Protein AF-A0AAJ2MMA0-F1 (afdb_monomer)

Foldseek 3Di:
DPPLVVLLVVVCVVPDDPQKQWFDFFFDDDVPQDPPDPPDDTDTFQLVLLLVLLLVLCVVQVKKKWWKFFQFDDPPPVPLDHDLPGDGQEIEIAMSPDDADDWDWTDNPPHIYIYGYDHSVPQDRSRVVLIIMIIHDPPLQVSLQSSQVSCCVRGVTNDHSVNGRDDDPPNDPPSDSDDPVVVVVVVVVVVVVVVVVVVVVVPD

Mean predicted aligned error: 12.42 Å

Organism: NCBI:txid1940789

Solvent-accessible surface area (backbone atoms only — not comparable to full-atom values): 11946 Å² total; per-residue (Å²): 131,58,75,56,57,55,35,39,48,54,45,49,62,72,68,54,63,85,85,44,49,59,46,47,84,55,54,47,83,56,94,82,66,63,91,84,51,94,78,66,78,82,48,58,60,53,64,70,61,46,52,50,36,52,47,52,47,25,64,76,67,74,33,52,40,39,38,42,31,74,41,49,35,79,56,78,82,83,76,82,59,80,43,88,86,37,63,63,38,39,36,39,37,26,18,68,72,58,68,95,63,81,71,45,79,43,40,52,78,94,41,64,27,37,40,43,65,44,49,46,85,75,64,45,75,74,51,56,62,86,41,46,33,32,33,52,63,96,58,51,68,61,54,35,44,54,43,20,52,40,43,32,71,74,60,76,24,86,56,41,45,66,60,27,56,46,82,54,92,84,58,73,74,70,83,67,97,52,56,70,65,51,52,49,52,48,49,50,51,51,51,53,52,51,52,51,53,52,50,49,66,73,77,101

Nearest PDB structures (foldseek):
  1kny-assembly1_B  TM=3.654E-01  e=8.011E-02  Staphylococcus aureus

Structure (mmCIF, N/CA/C/O backbone):
data_AF-A0AAJ2MMA0-F1
#
_entry.id   AF-A0AAJ2MMA0-F1
#
loop_
_atom_site.group_PDB
_atom_site.id
_atom_site.type_symbol
_atom_site.label_atom_id
_atom_site.label_alt_id
_atom_site.label_comp_id
_atom_site.label_asym_id
_atom_site.label_entity_id
_atom_site.label_seq_id
_atom_site.pdbx_PDB_ins_code
_atom_site.Cartn_x
_atom_site.Cartn_y
_atom_site.Cartn_z
_atom_site.occupancy
_atom_site.B_iso_or_equiv
_atom_site.auth_seq_id
_atom_site.auth_comp_id
_atom_site.auth_asym_id
_atom_site.auth_atom_id
_atom_site.pdbx_PDB_model_num
ATOM 1 N N . MET A 1 1 ? 8.977 1.273 -32.998 1.00 46.12 1 MET A N 1
ATOM 2 C CA . MET A 1 1 ? 9.147 1.186 -31.530 1.00 46.12 1 MET A CA 1
ATOM 3 C C . MET A 1 1 ? 10.455 0.479 -31.248 1.00 46.12 1 MET A C 1
ATOM 5 O O . MET A 1 1 ? 10.637 -0.627 -31.746 1.00 46.12 1 MET A O 1
ATOM 9 N N . ARG A 1 2 ? 11.387 1.126 -30.542 1.00 44.84 2 ARG A N 1
ATOM 10 C CA . ARG A 1 2 ? 12.650 0.488 -30.143 1.00 44.84 2 ARG A CA 1
ATOM 11 C C . ARG A 1 2 ? 12.352 -0.543 -29.046 1.00 44.84 2 ARG A C 1
ATOM 13 O O . ARG A 1 2 ? 11.367 -0.417 -28.325 1.00 44.84 2 ARG A O 1
ATOM 20 N N . TYR A 1 3 ? 13.186 -1.573 -28.918 1.00 49.56 3 TYR A N 1
ATOM 21 C CA . TYR A 1 3 ? 13.035 -2.631 -27.905 1.00 49.56 3 TYR A CA 1
ATOM 22 C C . TYR A 1 3 ? 12.920 -2.071 -26.469 1.00 49.56 3 TYR A C 1
ATOM 24 O O . TYR A 1 3 ? 12.151 -2.581 -25.656 1.00 49.56 3 TYR A O 1
ATOM 32 N N . THR A 1 4 ? 13.608 -0.958 -26.202 1.00 57.12 4 THR A N 1
ATOM 33 C CA . THR A 1 4 ? 13.544 -0.175 -24.958 1.00 57.12 4 THR A CA 1
ATOM 34 C C . THR A 1 4 ? 12.147 0.367 -24.651 1.00 57.12 4 THR A C 1
ATOM 36 O O . THR A 1 4 ? 11.730 0.354 -23.498 1.00 57.12 4 THR A O 1
ATOM 39 N N . ASP A 1 5 ? 11.386 0.772 -25.669 1.00 62.56 5 ASP A N 1
ATOM 40 C CA . ASP A 1 5 ? 10.061 1.380 -25.490 1.00 62.56 5 ASP A CA 1
ATOM 41 C C . ASP A 1 5 ? 9.023 0.325 -25.074 1.00 62.56 5 ASP A C 1
ATOM 43 O O . ASP A 1 5 ? 8.107 0.598 -24.294 1.00 62.56 5 ASP A O 1
ATOM 47 N N . LYS A 1 6 ? 9.183 -0.913 -25.564 1.00 71.00 6 LYS A N 1
ATOM 48 C CA . LYS A 1 6 ? 8.298 -2.039 -25.240 1.00 71.00 6 LYS A CA 1
ATOM 49 C C . LYS A 1 6 ? 8.507 -2.523 -23.805 1.00 71.00 6 LYS A C 1
ATOM 51 O O . LYS A 1 6 ? 7.530 -2.747 -23.097 1.00 71.00 6 LYS A O 1
ATOM 56 N N . GLU A 1 7 ? 9.754 -2.658 -23.359 1.00 70.25 7 GLU A N 1
ATOM 57 C CA . GLU A 1 7 ? 10.063 -3.055 -21.977 1.00 70.25 7 GLU A CA 1
ATOM 58 C C . GLU A 1 7 ? 9.682 -1.969 -20.963 1.00 70.25 7 GLU A C 1
ATOM 60 O O . GLU A 1 7 ? 9.071 -2.285 -19.941 1.00 70.25 7 GLU A O 1
ATOM 65 N N . ALA A 1 8 ? 9.906 -0.692 -21.289 1.00 67.19 8 ALA A N 1
ATOM 66 C CA . ALA A 1 8 ? 9.435 0.423 -20.470 1.00 67.19 8 ALA A CA 1
ATOM 67 C C . ALA A 1 8 ? 7.899 0.441 -20.341 1.00 67.19 8 ALA A C 1
ATOM 69 O O . ALA A 1 8 ? 7.366 0.688 -19.258 1.00 67.19 8 ALA A O 1
ATOM 70 N N . THR A 1 9 ? 7.171 0.126 -21.418 1.00 71.25 9 THR A N 1
ATOM 71 C CA . THR A 1 9 ? 5.700 0.013 -21.390 1.00 71.25 9 THR A CA 1
ATOM 72 C C . THR A 1 9 ? 5.245 -1.144 -20.500 1.00 71.25 9 THR A C 1
ATOM 74 O O . THR A 1 9 ? 4.406 -0.948 -19.624 1.00 71.25 9 THR A O 1
ATOM 77 N N . ARG A 1 10 ? 5.860 -2.327 -20.632 1.00 78.62 10 ARG A N 1
ATOM 78 C CA . ARG A 1 10 ? 5.558 -3.487 -19.773 1.00 78.62 10 ARG A CA 1
ATOM 79 C C . ARG A 1 10 ? 5.837 -3.205 -18.300 1.00 78.62 10 ARG A C 1
ATOM 81 O O . ARG A 1 10 ? 5.083 -3.654 -17.439 1.00 78.62 10 ARG A O 1
ATOM 88 N N . LEU A 1 11 ? 6.906 -2.465 -18.003 1.00 74.69 11 LEU A N 1
ATOM 89 C CA . LEU A 1 11 ? 7.205 -2.028 -16.644 1.00 74.69 11 LEU A CA 1
ATOM 90 C C . LEU A 1 11 ? 6.128 -1.069 -16.122 1.00 74.69 11 LEU A C 1
ATOM 92 O O . LEU A 1 11 ? 5.668 -1.241 -14.997 1.00 74.69 11 LEU A O 1
ATOM 96 N N . ARG A 1 12 ? 5.676 -0.097 -16.928 1.00 74.38 12 ARG A N 1
ATOM 97 C CA . ARG A 1 12 ? 4.572 0.802 -16.541 1.00 74.38 12 ARG A CA 1
ATOM 98 C C . ARG A 1 12 ? 3.315 0.023 -16.210 1.00 74.38 12 ARG A C 1
ATOM 100 O O . ARG A 1 12 ? 2.769 0.214 -15.132 1.00 74.38 12 ARG A O 1
ATOM 107 N N . GLU A 1 13 ? 2.897 -0.872 -17.093 1.00 77.94 13 GLU A N 1
ATOM 108 C CA . GLU A 1 13 ? 1.714 -1.710 -16.887 1.00 77.94 13 GLU A CA 1
ATOM 109 C C . GLU A 1 13 ? 1.843 -2.576 -15.627 1.00 77.94 13 GLU A C 1
ATOM 111 O O . GLU A 1 13 ? 0.884 -2.729 -14.880 1.00 77.94 13 GLU A O 1
ATOM 116 N N . ALA A 1 14 ? 3.041 -3.096 -15.339 1.00 80.62 14 ALA A N 1
ATOM 117 C CA . ALA A 1 14 ? 3.293 -3.903 -14.147 1.00 80.62 14 ALA A CA 1
ATOM 118 C C . ALA A 1 14 ? 3.347 -3.096 -12.835 1.00 80.62 14 ALA A C 1
ATOM 120 O O . ALA A 1 14 ? 3.228 -3.680 -11.753 1.00 80.62 14 ALA A O 1
ATOM 121 N N . VAL A 1 15 ? 3.571 -1.780 -12.910 1.00 79.12 15 VAL A N 1
ATOM 122 C CA . VAL A 1 15 ? 3.658 -0.891 -11.738 1.00 79.12 15 VAL A CA 1
ATOM 123 C C . VAL A 1 15 ? 2.384 -0.076 -11.515 1.00 79.12 15 VAL A C 1
ATOM 125 O O . VAL A 1 15 ? 2.130 0.406 -10.404 1.00 79.12 15 VAL A O 1
ATOM 128 N N . GLN A 1 16 ? 1.574 0.080 -12.559 1.00 76.88 16 GLN A N 1
ATOM 129 C CA . GLN A 1 16 ? 0.267 0.702 -12.467 1.00 76.88 16 GLN A CA 1
ATOM 130 C C . GLN A 1 16 ? -0.696 -0.199 -11.693 1.00 76.88 16 GLN A C 1
ATOM 132 O O . GLN A 1 16 ? -0.793 -1.401 -11.921 1.00 76.88 16 GLN A O 1
ATOM 137 N N . LEU A 1 17 ? -1.432 0.425 -10.779 1.00 80.25 17 LEU A N 1
ATOM 138 C CA . LEU A 1 17 ? -2.513 -0.193 -10.022 1.00 80.25 17 LEU A CA 1
ATOM 139 C C . LEU A 1 17 ? -3.816 0.527 -10.402 1.00 80.25 17 LEU A C 1
ATOM 141 O O . LEU A 1 17 ? -4.309 1.353 -9.632 1.00 80.25 17 LEU A O 1
ATOM 145 N N . PRO A 1 18 ? -4.343 0.304 -11.623 1.00 76.38 18 PRO A N 1
ATOM 146 C CA . PRO A 1 18 ? -5.555 0.978 -12.069 1.00 76.38 18 PRO A CA 1
ATOM 147 C C . PRO A 1 18 ? -6.734 0.572 -11.181 1.00 76.38 18 PRO A C 1
ATOM 149 O O . PRO A 1 18 ? -6.878 -0.596 -10.817 1.00 76.38 18 PRO A O 1
ATOM 152 N N . ASN A 1 19 ? -7.594 1.539 -10.859 1.00 84.88 19 ASN A N 1
ATOM 153 C CA . ASN A 1 19 ? -8.769 1.363 -9.995 1.00 84.88 19 ASN A CA 1
ATOM 154 C C . ASN A 1 19 ? -8.453 1.048 -8.522 1.00 84.88 19 ASN A C 1
ATOM 156 O O . ASN A 1 19 ? -9.357 0.681 -7.774 1.00 84.88 19 ASN A O 1
ATOM 160 N N . TYR A 1 20 ? -7.197 1.189 -8.094 1.00 89.81 20 TYR A N 1
ATOM 161 C CA . TYR A 1 20 ? -6.863 1.195 -6.675 1.00 89.81 20 TYR A CA 1
ATOM 162 C C . TYR A 1 20 ? -7.022 2.606 -6.116 1.00 89.81 20 TYR A C 1
ATOM 164 O O . TYR A 1 20 ? -6.656 3.594 -6.752 1.00 89.81 20 TYR A O 1
ATOM 172 N N . THR A 1 21 ? -7.528 2.686 -4.893 1.00 91.19 21 THR A N 1
ATOM 173 C CA . THR A 1 21 ? -7.484 3.904 -4.091 1.00 91.19 21 THR A CA 1
ATOM 174 C C . THR A 1 21 ? -6.110 3.992 -3.442 1.00 91.19 21 THR A C 1
ATOM 176 O O . THR A 1 21 ? -5.698 3.061 -2.749 1.00 91.19 21 THR A O 1
ATOM 179 N N . GLN A 1 22 ? -5.400 5.095 -3.678 1.00 89.62 22 GLN A N 1
ATOM 180 C CA . GLN A 1 22 ? -4.182 5.420 -2.943 1.00 89.62 22 GLN A CA 1
ATOM 181 C C . GLN A 1 22 ? -4.551 6.120 -1.636 1.00 89.62 22 GLN A C 1
ATOM 183 O O . GLN A 1 22 ? -5.413 6.995 -1.635 1.00 89.62 22 GLN A O 1
ATOM 188 N N . ILE A 1 23 ? -3.869 5.761 -0.551 1.00 88.88 23 ILE A N 1
ATOM 189 C CA . ILE A 1 23 ? -3.961 6.470 0.725 1.00 88.88 23 ILE A CA 1
ATOM 190 C C . ILE A 1 23 ? -2.586 6.922 1.208 1.00 88.88 23 ILE A C 1
ATOM 192 O O . ILE A 1 23 ? -1.549 6.373 0.817 1.00 88.88 23 ILE A O 1
ATOM 196 N N . TYR A 1 24 ? -2.592 7.916 2.085 1.00 83.12 24 TYR A N 1
ATOM 197 C CA . TYR A 1 24 ? -1.412 8.543 2.657 1.00 83.12 24 TYR A CA 1
ATOM 198 C C . TYR A 1 24 ? -1.332 8.277 4.159 1.00 83.12 24 TYR A C 1
ATOM 200 O O . TYR A 1 24 ? -2.344 8.144 4.849 1.00 83.12 24 TYR A O 1
ATOM 208 N N . GLN A 1 25 ? -0.103 8.168 4.663 1.00 79.50 25 GLN A N 1
ATOM 209 C CA . GLN A 1 25 ? 0.147 7.895 6.075 1.00 79.50 25 GLN A CA 1
ATOM 210 C C . GLN A 1 25 ? -0.341 9.069 6.937 1.00 79.50 25 GLN A C 1
ATOM 212 O O . GLN A 1 25 ? -0.036 10.223 6.616 1.00 79.50 25 GLN A O 1
ATOM 217 N N . PRO A 1 26 ? -1.073 8.807 8.036 1.00 78.88 26 PRO A N 1
ATOM 218 C CA . PRO A 1 26 ? -1.492 9.863 8.942 1.00 78.88 26 PRO A CA 1
ATOM 219 C C . PRO A 1 26 ? -0.285 10.437 9.696 1.00 78.88 26 PRO A C 1
ATOM 221 O O . PRO A 1 26 ? 0.583 9.703 10.178 1.00 78.88 26 PRO A O 1
ATOM 224 N N . LYS A 1 27 ? -0.251 11.767 9.805 1.00 73.69 27 LYS A N 1
ATOM 225 C CA . LYS A 1 27 ? 0.757 12.508 10.570 1.00 73.69 27 LYS A CA 1
ATOM 226 C C . LYS A 1 27 ? 0.403 12.491 12.058 1.00 73.69 27 LYS A C 1
ATOM 228 O O . LYS A 1 27 ? -0.760 12.672 12.424 1.00 73.69 27 LYS A O 1
ATOM 233 N N . ILE A 1 28 ? 1.410 12.340 12.913 1.00 70.06 28 ILE A N 1
ATOM 234 C CA . ILE A 1 28 ? 1.277 12.630 14.340 1.00 70.06 28 ILE A CA 1
ATOM 235 C C . ILE A 1 28 ? 1.318 14.149 14.509 1.00 70.06 28 ILE A C 1
ATOM 237 O O . ILE A 1 28 ? 2.292 14.811 14.142 1.00 70.06 28 ILE A O 1
ATOM 241 N N . ASN A 1 29 ? 0.233 14.722 15.035 1.00 61.16 29 ASN A N 1
ATOM 242 C CA . ASN A 1 29 ? 0.216 16.129 15.419 1.00 61.16 29 ASN A CA 1
ATOM 243 C C . ASN A 1 29 ? 1.136 16.310 16.628 1.00 61.16 29 ASN A C 1
ATOM 245 O O . ASN A 1 29 ? 0.748 16.014 17.756 1.00 61.16 29 ASN A O 1
ATOM 249 N N . ASN A 1 30 ? 2.350 16.798 16.384 1.00 57.72 30 ASN A N 1
ATOM 250 C CA . ASN A 1 30 ? 3.210 17.311 17.436 1.00 57.72 30 ASN A CA 1
ATOM 251 C C . ASN A 1 30 ? 2.911 18.814 17.600 1.00 57.72 30 ASN A C 1
ATOM 253 O O . ASN A 1 30 ? 3.218 19.582 16.684 1.00 57.72 30 ASN A O 1
ATOM 257 N N . PRO A 1 31 ? 2.294 19.246 18.717 1.00 54.06 31 PRO A N 1
ATOM 258 C CA . PRO A 1 31 ? 1.931 20.647 18.942 1.00 54.06 31 PRO A CA 1
ATOM 259 C C . PRO A 1 31 ? 3.141 21.593 19.023 1.00 54.06 31 PRO A C 1
ATOM 261 O O . PRO A 1 31 ? 2.950 22.802 18.992 1.00 54.06 31 PRO A O 1
ATOM 264 N N . ASN A 1 32 ? 4.367 21.059 19.085 1.00 52.06 32 ASN A N 1
ATOM 265 C CA . ASN A 1 32 ? 5.608 21.834 19.136 1.00 52.06 32 ASN A CA 1
ATOM 266 C C . ASN A 1 32 ? 6.286 22.020 17.764 1.00 52.06 32 ASN A C 1
ATOM 268 O O . ASN A 1 32 ? 7.354 22.623 17.700 1.00 52.06 32 ASN A O 1
ATOM 272 N N . ASN A 1 33 ? 5.712 21.492 16.677 1.00 50.62 33 ASN A N 1
ATOM 273 C CA . ASN A 1 33 ? 6.280 21.654 15.339 1.00 50.62 33 ASN A CA 1
ATOM 274 C C . ASN A 1 33 ? 5.779 22.958 14.710 1.00 50.62 33 ASN A C 1
ATOM 276 O O . ASN A 1 33 ? 4.670 23.011 14.173 1.00 50.62 33 ASN A O 1
ATOM 280 N N . ASP A 1 34 ? 6.614 23.991 14.777 1.00 46.72 34 ASP A N 1
ATOM 281 C CA . ASP A 1 34 ? 6.365 25.278 14.137 1.00 46.72 34 ASP A CA 1
ATOM 282 C C . ASP A 1 34 ? 6.433 25.123 12.607 1.00 46.72 34 ASP A C 1
ATOM 284 O O . ASP A 1 34 ? 7.397 24.595 12.052 1.00 46.72 34 ASP A O 1
ATOM 288 N N . LEU A 1 35 ? 5.385 25.557 11.905 1.00 49.53 35 LEU A N 1
ATOM 289 C CA . LEU A 1 35 ? 5.201 25.352 10.456 1.00 49.53 35 LEU A CA 1
ATOM 290 C C . LEU A 1 35 ? 6.205 26.127 9.580 1.00 49.53 35 LEU A C 1
ATOM 292 O O . LEU A 1 35 ? 6.197 25.963 8.361 1.00 49.53 35 LEU A O 1
ATOM 296 N N . ASN A 1 36 ? 7.046 26.963 10.193 1.00 48.75 36 ASN A N 1
ATOM 297 C CA . ASN A 1 36 ? 8.007 27.838 9.521 1.00 48.75 36 ASN A CA 1
ATOM 298 C C . ASN A 1 36 ? 9.416 27.242 9.402 1.00 48.75 36 ASN A C 1
ATOM 300 O O . ASN A 1 36 ? 10.274 27.867 8.779 1.00 48.75 36 ASN A O 1
ATOM 304 N N . ASP A 1 37 ? 9.667 26.067 9.982 1.00 44.16 37 ASP A N 1
ATOM 305 C CA . ASP A 1 37 ? 10.982 25.434 9.927 1.00 44.16 37 ASP A CA 1
ATOM 306 C C . ASP A 1 37 ? 11.067 24.460 8.735 1.00 44.16 37 ASP A C 1
ATOM 308 O O . ASP A 1 37 ? 10.241 23.560 8.566 1.00 44.16 37 ASP A O 1
ATOM 312 N N . LEU A 1 38 ? 12.057 24.651 7.862 1.00 44.91 38 LEU A N 1
ATOM 313 C CA . LEU A 1 38 ? 12.281 23.800 6.682 1.00 44.91 38 LEU A CA 1
ATOM 314 C C . LEU A 1 38 ? 12.809 22.401 7.061 1.00 44.91 38 LEU A C 1
ATOM 316 O O . LEU A 1 38 ? 12.790 21.504 6.220 1.00 44.91 38 LEU A O 1
ATOM 320 N N . ASP A 1 39 ? 13.206 22.208 8.324 1.00 44.62 39 ASP A N 1
ATOM 321 C CA . ASP A 1 39 ? 13.734 20.961 8.895 1.00 44.62 39 ASP A CA 1
ATOM 322 C C . ASP A 1 39 ? 12.710 20.172 9.747 1.00 44.62 39 ASP A C 1
ATOM 324 O O . ASP A 1 39 ? 13.083 19.272 10.509 1.00 44.62 39 ASP A O 1
ATOM 328 N N . VAL A 1 40 ? 11.400 20.450 9.629 1.00 48.22 40 VAL A N 1
ATOM 329 C CA . VAL A 1 40 ? 10.364 19.709 10.381 1.00 48.22 40 VAL A CA 1
ATOM 330 C C . VAL A 1 40 ? 10.408 18.216 10.035 1.00 48.22 40 VAL A C 1
ATOM 332 O O . VAL A 1 40 ? 9.919 17.772 8.993 1.00 48.22 40 VAL A O 1
ATOM 335 N N . LYS A 1 41 ? 10.923 17.406 10.969 1.00 53.09 41 LYS A N 1
ATOM 336 C CA . LYS A 1 41 ? 10.772 15.948 10.944 1.00 53.09 41 LYS A CA 1
ATOM 337 C C . LYS A 1 41 ? 9.286 15.614 11.049 1.00 53.09 41 LYS A C 1
ATOM 339 O O . LYS A 1 41 ? 8.663 15.772 12.098 1.00 53.09 41 LYS A O 1
ATOM 344 N N . VAL A 1 42 ? 8.700 15.172 9.938 1.00 57.84 42 VAL A N 1
ATOM 345 C CA . VAL A 1 42 ? 7.325 14.669 9.926 1.00 57.84 42 VAL A CA 1
ATOM 346 C C . VAL A 1 42 ? 7.307 13.333 10.663 1.00 57.84 42 VAL A C 1
ATOM 348 O O . VAL A 1 42 ? 7.873 12.349 10.196 1.00 57.84 42 VAL A O 1
ATOM 351 N N . GLU A 1 43 ? 6.668 13.304 11.829 1.00 66.31 43 GLU A N 1
ATOM 352 C CA . GLU A 1 43 ? 6.445 12.071 12.578 1.00 66.31 43 GLU A CA 1
ATOM 353 C C . GLU A 1 43 ? 5.193 11.357 12.057 1.00 66.31 43 GLU A C 1
ATOM 355 O O . GLU A 1 43 ? 4.103 11.934 11.970 1.00 66.31 43 GLU A O 1
ATOM 360 N N . PHE A 1 44 ? 5.359 10.084 11.708 1.00 72.88 44 PHE A N 1
ATOM 361 C CA . PHE A 1 44 ? 4.286 9.195 11.272 1.00 72.88 44 PHE A CA 1
ATOM 362 C C . PHE A 1 44 ? 3.895 8.245 12.393 1.00 72.88 44 PHE A C 1
ATOM 364 O O . PHE A 1 44 ? 4.699 7.950 13.279 1.00 72.88 44 PHE A O 1
ATOM 371 N N . ILE A 1 45 ? 2.677 7.703 12.308 1.00 80.50 45 ILE A N 1
ATOM 372 C CA . ILE A 1 45 ? 2.315 6.506 13.071 1.00 80.50 45 ILE A CA 1
ATOM 373 C C . ILE A 1 45 ? 3.418 5.445 12.920 1.00 80.50 45 ILE A C 1
ATOM 375 O O . ILE A 1 45 ? 3.913 5.210 11.812 1.00 80.50 45 ILE A O 1
ATOM 379 N N . ASN A 1 46 ? 3.809 4.816 14.034 1.00 84.62 46 ASN A N 1
ATOM 380 C CA . ASN A 1 46 ? 4.815 3.757 14.034 1.00 84.62 46 ASN A CA 1
ATOM 381 C C . ASN A 1 46 ? 4.400 2.640 13.064 1.00 84.62 46 ASN A C 1
ATOM 383 O O . ASN A 1 46 ? 3.238 2.236 13.030 1.00 84.62 46 ASN A O 1
ATOM 387 N N . ARG A 1 47 ? 5.358 2.096 12.309 1.00 87.56 47 ARG A N 1
ATOM 388 C CA . ARG A 1 47 ? 5.124 1.013 11.349 1.00 87.56 47 ARG A CA 1
ATOM 389 C C . ARG A 1 47 ? 4.319 -0.154 11.932 1.00 87.56 47 ARG A C 1
ATOM 391 O O . ARG A 1 47 ? 3.436 -0.669 11.256 1.00 87.56 47 ARG A O 1
ATOM 398 N N . LYS A 1 48 ? 4.599 -0.592 13.163 1.00 90.75 48 LYS A N 1
ATOM 399 C CA . LYS A 1 48 ? 3.886 -1.719 13.794 1.00 90.75 48 LYS A CA 1
ATOM 400 C C . LYS A 1 48 ? 2.405 -1.407 14.002 1.00 90.75 48 LYS A C 1
ATOM 402 O O . LYS A 1 48 ? 1.555 -2.234 13.681 1.00 90.75 48 LYS A O 1
ATOM 407 N N . ASP A 1 49 ? 2.113 -0.207 14.487 1.00 90.25 49 ASP A N 1
ATOM 408 C CA . ASP A 1 49 ? 0.751 0.280 14.705 1.00 90.25 49 ASP A CA 1
ATOM 409 C C . ASP A 1 49 ? 0.009 0.466 13.380 1.00 90.25 49 ASP A C 1
ATOM 411 O O . ASP A 1 49 ? -1.161 0.105 13.249 1.00 90.25 49 ASP A O 1
ATOM 415 N N . PHE A 1 50 ? 0.723 0.951 12.365 1.00 89.88 50 PHE A N 1
ATOM 416 C CA . PHE A 1 50 ? 0.221 1.067 11.006 1.00 89.88 50 PHE A CA 1
ATOM 417 C C . PHE A 1 50 ? -0.141 -0.293 10.395 1.00 89.88 50 PHE A C 1
ATOM 419 O O . PHE A 1 50 ? -1.260 -0.470 9.910 1.00 89.88 50 PHE A O 1
ATOM 426 N N . ILE A 1 51 ? 0.774 -1.268 10.456 1.00 92.81 51 ILE A N 1
ATOM 427 C CA . ILE A 1 51 ? 0.541 -2.635 9.968 1.00 92.81 51 ILE A CA 1
ATOM 428 C C . ILE A 1 51 ? -0.643 -3.254 10.706 1.00 92.81 51 ILE A C 1
ATOM 430 O O . ILE A 1 51 ? -1.496 -3.871 10.072 1.00 92.81 51 ILE A O 1
ATOM 434 N N . LYS A 1 52 ? -0.733 -3.063 12.028 1.00 93.38 52 LYS A N 1
ATOM 435 C CA . LYS A 1 52 ? -1.855 -3.556 12.829 1.00 93.38 52 LYS A CA 1
ATOM 436 C C . LYS A 1 52 ? -3.188 -2.988 12.337 1.00 93.38 52 LYS A C 1
ATOM 438 O O . LYS A 1 52 ? -4.088 -3.767 12.035 1.00 93.38 52 LYS A O 1
ATOM 443 N N . ALA A 1 53 ? -3.297 -1.666 12.193 1.00 93.06 53 ALA A N 1
ATOM 444 C CA . ALA A 1 53 ? -4.516 -1.015 11.713 1.00 93.06 53 ALA A CA 1
ATOM 445 C C . ALA A 1 53 ? -4.927 -1.512 10.318 1.00 93.06 53 ALA A C 1
ATOM 447 O O . ALA A 1 53 ? -6.081 -1.876 10.103 1.00 93.06 53 ALA A O 1
ATOM 448 N N . ILE A 1 54 ? -3.972 -1.579 9.383 1.00 94.12 54 ILE A N 1
ATOM 449 C CA . ILE A 1 54 ? -4.227 -2.059 8.023 1.00 94.12 54 ILE A CA 1
ATOM 450 C C . ILE A 1 54 ? -4.664 -3.523 8.014 1.00 94.12 54 ILE A C 1
ATOM 452 O O . ILE A 1 54 ? -5.607 -3.864 7.306 1.00 94.12 54 ILE A O 1
ATOM 456 N N . LYS A 1 55 ? -4.014 -4.393 8.793 1.00 95.12 55 LYS A N 1
ATOM 457 C CA . LYS A 1 55 ? -4.390 -5.810 8.863 1.00 95.12 55 LYS A CA 1
ATOM 458 C C . LYS A 1 55 ? -5.788 -6.004 9.435 1.00 95.12 55 LYS A C 1
ATOM 460 O O . LYS A 1 55 ? -6.536 -6.804 8.887 1.00 95.12 55 LYS A O 1
ATOM 465 N N . GLU A 1 56 ? -6.144 -5.275 10.490 1.00 95.25 56 GLU A N 1
ATOM 466 C CA . GLU A 1 56 ? -7.482 -5.360 11.083 1.00 95.25 56 GLU A CA 1
ATOM 467 C C . GLU A 1 56 ? -8.566 -4.950 10.077 1.00 95.25 56 GLU A C 1
ATOM 469 O O . GLU A 1 56 ? -9.523 -5.694 9.885 1.00 95.25 56 GLU A O 1
ATOM 474 N N . VAL A 1 57 ? -8.386 -3.833 9.362 1.00 95.81 57 VAL A N 1
ATOM 475 C CA . VAL A 1 57 ? -9.346 -3.394 8.329 1.00 95.81 57 VAL A CA 1
ATOM 476 C C . VAL A 1 57 ? -9.364 -4.345 7.132 1.00 95.81 57 VAL A C 1
ATOM 478 O O . VAL A 1 57 ? -10.428 -4.655 6.603 1.00 95.81 57 VAL A O 1
ATOM 481 N N . SER A 1 58 ? -8.198 -4.841 6.712 1.00 95.81 58 SER A N 1
ATOM 482 C CA . SER A 1 58 ? -8.086 -5.838 5.642 1.00 95.81 58 SER A CA 1
ATOM 483 C C . SER A 1 58 ? -8.908 -7.084 5.954 1.00 95.81 58 SER A C 1
ATOM 485 O O . SER A 1 58 ? -9.589 -7.592 5.071 1.00 95.81 58 SER A O 1
ATOM 487 N N . GLN A 1 59 ? -8.858 -7.557 7.202 1.00 95.44 59 GLN A N 1
ATOM 488 C CA . GLN A 1 59 ? -9.600 -8.730 7.662 1.00 95.44 59 GLN A CA 1
ATOM 489 C C . GLN A 1 59 ? -11.093 -8.445 7.836 1.00 95.44 59 GLN A C 1
ATOM 491 O O . GLN A 1 59 ? -11.912 -9.273 7.455 1.00 95.44 59 GLN A O 1
ATOM 496 N N . GLU A 1 60 ? -11.453 -7.286 8.392 1.00 95.44 60 GLU A N 1
ATOM 497 C CA . GLU A 1 60 ? -12.848 -6.901 8.640 1.00 95.44 60 GLU A CA 1
ATOM 498 C C . GLU A 1 60 ? -13.659 -6.773 7.342 1.00 95.44 60 GLU A C 1
ATOM 500 O O . GLU A 1 60 ? -14.825 -7.160 7.303 1.00 95.44 60 GLU A O 1
ATOM 505 N N . PHE A 1 61 ? -13.036 -6.263 6.276 1.00 94.81 61 PHE A N 1
ATOM 506 C CA . PHE A 1 61 ? -13.705 -5.992 5.001 1.00 94.81 61 PHE A CA 1
ATOM 507 C C . PHE A 1 61 ? -13.341 -6.973 3.878 1.00 94.81 61 PHE A C 1
ATOM 509 O O . PHE A 1 61 ? -13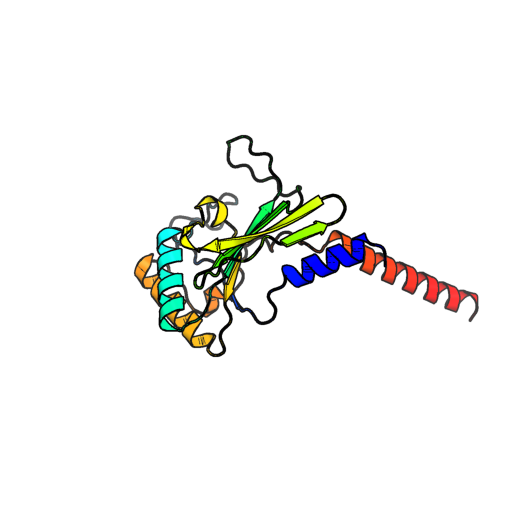.851 -6.814 2.773 1.00 94.81 61 PHE A O 1
ATOM 516 N N . ASP A 1 62 ? -12.466 -7.953 4.129 1.00 94.81 62 ASP A N 1
ATOM 517 C CA . ASP A 1 62 ? -11.874 -8.829 3.101 1.00 94.81 62 ASP A CA 1
ATOM 518 C C . ASP A 1 62 ? -11.249 -8.032 1.930 1.00 94.81 62 ASP A C 1
ATOM 520 O O . ASP A 1 62 ? -11.405 -8.340 0.748 1.00 94.81 62 ASP A O 1
ATOM 524 N N . VAL A 1 63 ? -10.537 -6.949 2.264 1.00 94.62 63 VAL A N 1
ATOM 525 C CA . VAL A 1 63 ? -9.949 -6.017 1.288 1.00 94.62 63 VAL A CA 1
ATOM 526 C C . VAL A 1 63 ? -8.426 -6.109 1.317 1.00 94.62 63 VAL A C 1
ATOM 528 O O . VAL A 1 63 ? -7.817 -5.754 2.326 1.00 94.62 63 VAL A O 1
ATOM 531 N N . PRO A 1 64 ? -7.765 -6.496 0.211 1.00 93.62 64 PRO A N 1
ATOM 532 C CA . PRO A 1 64 ? -6.314 -6.545 0.161 1.00 93.62 64 PRO A CA 1
ATOM 533 C C . PRO A 1 64 ? -5.716 -5.134 0.112 1.00 93.62 64 PRO A C 1
ATOM 535 O O . PRO A 1 64 ? -6.033 -4.327 -0.770 1.00 93.62 64 PRO A O 1
ATOM 538 N N . PHE A 1 65 ? -4.776 -4.872 1.017 1.00 95.31 65 PHE A N 1
ATOM 539 C CA . PHE A 1 65 ? -3.921 -3.693 0.982 1.00 95.31 65 PHE A CA 1
ATOM 540 C C . PHE A 1 65 ? -2.567 -4.043 0.372 1.00 95.31 65 PHE A C 1
ATOM 542 O O . PHE A 1 65 ? -2.003 -5.107 0.634 1.00 95.31 65 PHE A O 1
ATOM 549 N N . ILE A 1 66 ? -2.041 -3.114 -0.423 1.00 93.38 66 ILE A N 1
ATOM 550 C CA . ILE A 1 66 ? -0.740 -3.200 -1.077 1.00 93.38 66 ILE A CA 1
ATOM 551 C C . ILE A 1 66 ? 0.080 -1.975 -0.690 1.00 93.38 66 ILE A C 1
ATOM 553 O O . ILE A 1 66 ? -0.285 -0.839 -0.989 1.00 93.38 66 ILE A O 1
ATOM 557 N N . ILE A 1 67 ? 1.227 -2.205 -0.070 1.00 90.62 67 ILE A N 1
ATOM 558 C CA . ILE A 1 67 ? 2.222 -1.184 0.229 1.00 90.62 67 ILE A CA 1
ATOM 559 C C . ILE A 1 67 ? 3.351 -1.358 -0.777 1.00 90.62 67 ILE A C 1
ATOM 561 O O . ILE A 1 67 ? 4.113 -2.323 -0.745 1.00 90.62 67 ILE A O 1
ATOM 565 N N . ARG A 1 68 ? 3.439 -0.424 -1.717 1.00 87.44 68 ARG A N 1
ATOM 566 C CA . ARG A 1 68 ? 4.490 -0.399 -2.727 1.00 87.44 68 ARG A CA 1
ATOM 567 C C . ARG A 1 68 ? 5.659 0.421 -2.212 1.00 87.44 68 ARG A C 1
ATOM 569 O O . ARG A 1 68 ? 5.557 1.643 -2.085 1.00 87.44 68 ARG A O 1
ATOM 576 N N . VAL A 1 69 ? 6.786 -0.249 -2.039 1.00 79.19 69 VAL A N 1
ATOM 577 C CA . VAL A 1 69 ? 8.067 0.373 -1.718 1.00 79.19 69 VAL A CA 1
ATOM 578 C C . VAL A 1 69 ? 8.926 0.401 -2.970 1.00 79.19 69 VAL A C 1
ATOM 580 O O . VAL A 1 69 ? 8.985 -0.562 -3.739 1.00 79.19 69 VAL A O 1
ATOM 583 N N . ARG A 1 70 ? 9.573 1.540 -3.192 1.00 70.62 70 ARG A N 1
ATOM 584 C CA . ARG A 1 70 ? 10.463 1.774 -4.322 1.00 70.62 70 ARG A CA 1
ATOM 585 C C . ARG A 1 70 ? 11.847 2.093 -3.787 1.00 70.62 70 ARG A C 1
ATOM 587 O O . ARG A 1 70 ? 12.026 3.130 -3.160 1.00 70.62 70 ARG A O 1
ATOM 594 N N . PHE A 1 71 ? 12.813 1.225 -4.058 1.00 55.97 71 PHE A N 1
ATOM 595 C CA . PHE A 1 71 ? 14.207 1.508 -3.749 1.00 55.97 71 PHE A CA 1
ATOM 596 C C . PHE A 1 71 ? 14.862 2.219 -4.928 1.00 55.97 71 PHE A C 1
ATOM 598 O O . PHE A 1 71 ? 14.979 1.663 -6.024 1.00 55.97 71 PHE A O 1
ATOM 605 N N . LEU A 1 72 ? 15.295 3.452 -4.685 1.00 50.09 72 LEU A N 1
ATOM 606 C CA . LEU A 1 72 ? 16.262 4.141 -5.530 1.00 50.09 72 LEU A CA 1
ATOM 607 C C . LEU A 1 72 ? 17.623 3.465 -5.306 1.00 50.09 72 LEU A C 1
ATOM 609 O O . LEU A 1 72 ? 17.968 3.122 -4.173 1.00 50.09 72 LEU A O 1
ATOM 613 N N . GLY A 1 73 ? 18.343 3.166 -6.389 1.00 38.84 73 GLY A N 1
ATOM 614 C CA . GLY A 1 73 ? 19.614 2.442 -6.331 1.00 38.84 73 GLY A CA 1
ATOM 615 C C . GLY A 1 73 ? 20.593 3.039 -5.309 1.00 38.84 73 GLY A C 1
ATOM 616 O O . GLY A 1 73 ? 20.767 4.246 -5.220 1.00 38.84 73 GLY A O 1
ATOM 617 N N . HIS A 1 74 ? 21.216 2.174 -4.512 1.00 40.41 74 HIS A N 1
ATOM 618 C CA . HIS A 1 74 ? 22.124 2.543 -3.429 1.00 40.41 74 HIS A CA 1
ATOM 619 C C . HIS A 1 74 ? 23.339 3.374 -3.874 1.00 40.41 74 HIS A C 1
ATOM 621 O O . HIS A 1 74 ? 24.124 2.930 -4.709 1.00 40.41 74 HIS A O 1
ATOM 627 N N . LYS A 1 75 ? 23.642 4.414 -3.090 1.00 35.81 75 LYS A N 1
ATOM 628 C CA . LYS A 1 75 ? 24.830 4.387 -2.222 1.00 35.81 75 LYS A CA 1
ATOM 629 C C . LYS A 1 75 ? 24.355 4.284 -0.770 1.00 35.81 75 LYS A C 1
ATOM 631 O O . LYS A 1 75 ? 23.910 5.278 -0.219 1.00 35.81 75 LYS A O 1
ATOM 636 N N . ASN A 1 76 ? 24.413 3.102 -0.150 1.00 44.69 76 ASN A N 1
ATOM 637 C CA . ASN A 1 76 ? 24.396 3.047 1.316 1.00 44.69 76 ASN A CA 1
ATOM 638 C C . ASN A 1 76 ? 25.802 3.423 1.751 1.00 44.69 76 ASN A C 1
ATOM 640 O O . ASN A 1 76 ? 26.722 2.617 1.646 1.00 44.69 76 ASN A O 1
ATOM 644 N N . ASP A 1 77 ? 25.979 4.645 2.216 1.00 45.31 77 ASP A N 1
ATOM 645 C CA . ASP A 1 77 ? 27.160 5.031 2.980 1.00 45.31 77 ASP A CA 1
ATOM 646 C C . ASP A 1 77 ? 27.079 4.547 4.443 1.00 45.31 77 ASP A C 1
ATOM 648 O O . ASP A 1 77 ? 27.949 4.873 5.248 1.00 45.31 77 ASP A O 1
ATOM 652 N N . GLY A 1 78 ? 26.034 3.783 4.798 1.00 40.19 78 GLY A N 1
ATOM 653 C CA . GLY A 1 78 ? 25.750 3.363 6.169 1.00 40.19 78 GLY A CA 1
ATOM 654 C C . GLY A 1 78 ? 25.196 4.491 7.045 1.00 40.19 78 GLY A C 1
ATOM 655 O O . GLY A 1 78 ? 25.093 4.311 8.254 1.00 40.19 78 GLY A O 1
ATOM 656 N N . LYS A 1 79 ? 24.848 5.646 6.457 1.00 45.28 79 LYS A N 1
ATOM 657 C CA . LYS A 1 79 ? 24.379 6.847 7.168 1.00 45.28 79 LYS A CA 1
ATOM 658 C C . LYS A 1 79 ? 22.932 7.227 6.835 1.00 45.28 79 LYS A C 1
ATOM 660 O O . LYS A 1 79 ? 22.464 8.261 7.296 1.00 45.28 79 LYS A O 1
ATOM 665 N N . GLY A 1 80 ? 22.221 6.403 6.060 1.00 42.97 80 GLY A N 1
ATOM 666 C CA . GLY A 1 80 ? 20.802 6.614 5.743 1.00 42.97 80 GLY A CA 1
ATOM 667 C C . GLY A 1 80 ? 20.530 7.663 4.659 1.00 42.97 80 GLY A C 1
ATOM 668 O O . GLY A 1 80 ? 19.388 8.084 4.501 1.00 42.97 80 GLY A O 1
ATOM 669 N N . ASN A 1 81 ? 21.543 8.079 3.893 1.00 38.81 81 ASN A N 1
ATOM 670 C CA . ASN A 1 81 ? 21.357 9.036 2.804 1.00 38.81 81 ASN A CA 1
ATOM 671 C C . ASN A 1 81 ? 20.778 8.346 1.556 1.00 38.81 81 ASN A C 1
ATOM 673 O O . ASN A 1 81 ? 21.347 7.386 1.035 1.00 38.81 81 ASN A O 1
ATOM 677 N N . VAL A 1 82 ? 19.643 8.848 1.063 1.00 44.84 82 VAL A N 1
ATOM 678 C CA . VAL A 1 82 ? 18.970 8.349 -0.145 1.00 44.84 82 VAL A CA 1
ATOM 679 C C . VAL A 1 82 ? 19.472 9.123 -1.366 1.00 44.84 82 VAL A C 1
ATOM 681 O O . VAL A 1 82 ? 19.328 10.342 -1.433 1.00 44.84 82 VAL A O 1
ATOM 684 N N . ASP A 1 83 ? 20.037 8.422 -2.352 1.00 44.28 83 ASP A N 1
ATOM 685 C CA . ASP A 1 83 ? 20.351 9.009 -3.659 1.00 44.28 83 ASP A CA 1
ATOM 686 C C . ASP A 1 83 ? 19.095 9.026 -4.543 1.00 44.28 83 ASP A C 1
ATOM 688 O O . ASP A 1 83 ? 18.722 8.030 -5.166 1.00 44.28 83 ASP A O 1
ATOM 692 N N . TYR A 1 84 ? 18.441 10.185 -4.601 1.00 45.12 84 TYR A N 1
ATOM 693 C CA . TYR A 1 84 ? 17.256 10.419 -5.429 1.00 45.12 84 TYR A CA 1
ATOM 694 C C . TYR A 1 84 ? 17.529 10.422 -6.944 1.00 45.12 84 TYR A C 1
ATOM 696 O O . TYR A 1 84 ? 16.572 10.389 -7.721 1.00 45.12 84 TYR A O 1
ATOM 704 N N . GLY A 1 85 ? 18.797 10.453 -7.375 1.00 39.91 85 GLY A N 1
ATOM 705 C CA . GLY A 1 85 ? 19.200 10.463 -8.784 1.00 39.91 85 GLY A CA 1
ATOM 706 C C . GLY A 1 85 ? 19.377 9.076 -9.411 1.00 39.91 85 GLY A C 1
ATOM 707 O O . GLY A 1 85 ? 19.473 8.970 -10.635 1.00 39.91 85 GLY A O 1
ATOM 708 N N . SER A 1 86 ? 19.403 8.011 -8.603 1.00 44.50 86 SER A N 1
ATOM 709 C CA . SER A 1 86 ? 19.629 6.644 -9.077 1.00 44.50 86 SER A CA 1
ATOM 710 C C . SER A 1 86 ? 18.318 5.941 -9.475 1.00 44.50 86 SER A C 1
ATOM 712 O O . SER A 1 86 ? 17.322 6.021 -8.753 1.00 44.50 86 SER A O 1
ATOM 714 N N . PRO A 1 87 ? 18.278 5.208 -10.603 1.00 49.34 87 PRO A N 1
ATOM 715 C CA . PRO A 1 87 ? 17.064 4.551 -11.075 1.00 49.34 87 PRO A CA 1
ATOM 716 C C . PRO A 1 87 ? 16.590 3.441 -10.135 1.00 49.34 87 PRO A C 1
ATOM 718 O O . PRO A 1 87 ? 17.353 2.844 -9.370 1.00 49.34 87 PRO A O 1
ATOM 721 N N . LEU A 1 88 ? 15.288 3.176 -10.220 1.00 59.28 88 LEU A N 1
ATOM 722 C CA . LEU A 1 88 ? 14.539 2.216 -9.417 1.00 59.28 88 LEU A CA 1
ATOM 723 C C . LEU A 1 88 ? 15.038 0.791 -9.675 1.00 59.28 88 LEU A C 1
ATOM 725 O O . LEU A 1 88 ? 14.593 0.142 -10.616 1.00 59.28 88 LEU A O 1
ATOM 729 N N . SER A 1 89 ? 15.961 0.282 -8.865 1.00 62.00 89 SER A N 1
ATOM 730 C CA . SER A 1 89 ? 16.500 -1.064 -9.093 1.00 62.00 89 SER A CA 1
ATOM 731 C C . SER A 1 89 ? 15.541 -2.154 -8.602 1.00 62.00 89 SER A C 1
ATOM 733 O O . SER A 1 89 ? 15.423 -3.198 -9.246 1.00 62.00 89 SER A O 1
ATOM 735 N N . ASN A 1 90 ? 14.792 -1.896 -7.520 1.00 75.12 90 ASN A N 1
ATOM 736 C CA . ASN A 1 90 ? 13.869 -2.859 -6.915 1.00 75.12 90 ASN A CA 1
ATOM 737 C C . ASN A 1 90 ? 12.550 -2.203 -6.466 1.00 75.12 90 ASN A C 1
ATOM 739 O O . ASN A 1 90 ? 12.541 -1.202 -5.745 1.00 75.12 90 ASN A O 1
ATOM 743 N N . ILE A 1 91 ? 11.431 -2.813 -6.854 1.00 82.50 91 ILE A N 1
ATOM 744 C CA . ILE A 1 91 ? 10.080 -2.500 -6.384 1.00 82.50 91 ILE A CA 1
ATOM 745 C C . ILE A 1 91 ? 9.584 -3.705 -5.587 1.00 82.50 91 ILE A C 1
ATOM 747 O O . ILE A 1 91 ? 9.555 -4.821 -6.108 1.00 82.50 91 ILE A O 1
ATOM 751 N N . THR A 1 92 ? 9.157 -3.478 -4.350 1.00 86.25 92 THR A N 1
ATOM 752 C CA . THR A 1 92 ? 8.574 -4.529 -3.510 1.00 86.25 92 THR A CA 1
ATOM 753 C C . THR A 1 92 ? 7.141 -4.164 -3.160 1.00 86.25 92 THR A C 1
ATOM 755 O O . THR A 1 92 ? 6.867 -3.058 -2.692 1.00 86.25 92 THR A O 1
ATOM 758 N N . TYR A 1 93 ? 6.227 -5.099 -3.405 1.00 91.50 93 TYR A N 1
ATOM 759 C CA . TYR A 1 93 ? 4.840 -5.029 -2.968 1.00 91.50 93 TYR A CA 1
ATOM 760 C C . TYR A 1 93 ? 4.662 -5.829 -1.683 1.00 91.50 93 TYR A C 1
ATOM 762 O O . TYR A 1 93 ? 4.756 -7.053 -1.693 1.00 91.50 93 TYR A O 1
ATOM 770 N N . PHE A 1 94 ? 4.397 -5.133 -0.590 1.00 93.19 94 PHE A N 1
ATOM 771 C CA . PHE A 1 94 ? 4.033 -5.731 0.686 1.00 93.19 94 PHE A CA 1
ATOM 772 C C . PHE A 1 94 ? 2.514 -5.838 0.770 1.00 93.19 94 PHE A C 1
ATOM 774 O O . PHE A 1 94 ? 1.820 -4.856 0.509 1.00 93.19 94 PHE A O 1
ATOM 781 N N . GLU A 1 95 ? 1.985 -7.014 1.091 1.00 95.12 95 GLU A N 1
ATOM 782 C CA . GLU A 1 95 ? 0.549 -7.290 0.964 1.00 95.12 95 GLU A CA 1
ATOM 783 C C . GLU A 1 95 ? -0.045 -7.889 2.230 1.00 95.12 95 GLU A C 1
ATOM 785 O O . GLU A 1 95 ? 0.577 -8.732 2.875 1.00 95.12 95 GLU A O 1
ATOM 790 N N . THR A 1 96 ? -1.278 -7.495 2.557 1.00 95.62 96 THR A N 1
ATOM 791 C CA . THR A 1 96 ? -2.035 -8.123 3.650 1.00 95.62 96 THR A CA 1
ATOM 792 C C . THR A 1 96 ? -2.551 -9.506 3.265 1.00 95.62 96 THR A C 1
ATOM 794 O O . THR A 1 96 ? -2.463 -10.436 4.060 1.00 95.62 96 THR A O 1
ATOM 797 N N . HIS A 1 97 ? -3.054 -9.672 2.038 1.00 92.00 97 HIS A N 1
ATOM 798 C CA . HIS A 1 97 ? -3.486 -10.965 1.488 1.00 92.00 97 HIS A CA 1
ATOM 799 C C . HIS A 1 97 ? -2.360 -11.569 0.646 1.00 92.00 97 HIS A C 1
ATOM 801 O O . HIS A 1 97 ? -2.468 -11.730 -0.575 1.00 92.00 97 HIS A O 1
ATOM 807 N N . TYR A 1 98 ? -1.234 -11.842 1.302 1.00 90.75 98 TYR A N 1
ATOM 808 C CA . TYR A 1 98 ? -0.028 -12.290 0.625 1.00 90.75 98 TYR A CA 1
ATOM 809 C C . TYR A 1 98 ? -0.205 -13.660 -0.026 1.00 90.75 98 TYR A C 1
ATOM 811 O O . TYR A 1 98 ? -0.560 -14.645 0.618 1.00 90.75 98 TYR A O 1
ATOM 819 N N . HIS A 1 99 ? 0.139 -13.717 -1.309 1.00 87.69 99 HIS A N 1
ATOM 820 C CA . HIS A 1 99 ? 0.317 -14.961 -2.040 1.00 87.69 99 HIS A CA 1
ATOM 821 C C . HIS A 1 99 ? 1.692 -14.937 -2.706 1.00 87.69 99 HIS A C 1
ATOM 823 O O . HIS A 1 99 ? 1.981 -13.985 -3.442 1.00 87.69 99 HIS A O 1
ATOM 829 N N . PRO A 1 100 ? 2.550 -15.949 -2.497 1.00 87.06 100 PRO A N 1
ATOM 830 C CA . PRO A 1 100 ? 3.873 -15.973 -3.104 1.00 87.06 100 PRO A CA 1
ATOM 831 C C . PRO A 1 100 ? 3.751 -15.929 -4.629 1.00 87.06 100 PRO A C 1
ATOM 833 O O . PRO A 1 100 ? 3.060 -16.742 -5.245 1.00 87.06 100 PRO A O 1
ATOM 836 N N . ARG A 1 101 ? 4.413 -14.950 -5.255 1.00 88.44 101 ARG A N 1
ATOM 837 C CA . ARG A 1 101 ? 4.454 -14.793 -6.713 1.00 88.44 101 ARG A CA 1
ATOM 838 C C . ARG A 1 101 ? 5.909 -14.753 -7.160 1.00 88.44 101 ARG A C 1
ATOM 840 O O . ARG A 1 101 ? 6.812 -14.409 -6.405 1.00 88.44 101 ARG A O 1
ATOM 847 N N . LYS A 1 102 ? 6.146 -15.172 -8.403 1.00 88.56 102 LYS A N 1
ATOM 848 C CA . LYS A 1 102 ? 7.492 -15.158 -8.984 1.00 88.56 102 LYS A CA 1
ATOM 849 C C . LYS A 1 102 ? 7.941 -13.715 -9.212 1.00 88.56 102 LYS A C 1
ATOM 851 O O . LYS A 1 102 ? 7.170 -12.922 -9.758 1.00 88.56 102 LYS A O 1
ATOM 856 N N . GLU A 1 103 ? 9.197 -13.427 -8.863 1.00 90.00 103 GLU A N 1
ATOM 857 C CA . GLU A 1 103 ? 9.879 -12.175 -9.210 1.00 90.00 103 GLU A CA 1
ATOM 858 C C . GLU A 1 103 ? 9.696 -11.881 -10.701 1.00 90.00 103 GLU A C 1
ATOM 860 O O . GLU A 1 103 ? 9.965 -12.732 -11.559 1.00 90.00 103 GLU A O 1
ATOM 865 N N . LYS A 1 104 ? 9.274 -10.658 -11.018 1.00 88.56 104 LYS A N 1
ATOM 866 C CA . LYS A 1 104 ? 9.236 -10.170 -12.396 1.00 88.56 104 LYS A CA 1
ATOM 867 C C . LYS A 1 104 ? 10.450 -9.290 -12.643 1.00 88.56 104 LYS A C 1
ATOM 869 O O . LYS A 1 104 ? 10.791 -8.440 -11.826 1.00 88.56 104 LYS A O 1
ATOM 874 N N . LYS A 1 105 ? 11.098 -9.487 -13.787 1.00 87.12 105 LYS A N 1
ATOM 875 C CA . LYS A 1 105 ? 12.291 -8.742 -14.193 1.00 87.12 105 LYS A CA 1
ATOM 876 C C . LYS A 1 105 ? 11.970 -7.932 -15.435 1.00 87.12 105 LYS A C 1
ATOM 878 O O . LYS A 1 105 ? 11.415 -8.475 -16.387 1.00 87.12 105 LYS A O 1
ATOM 883 N N . PHE A 1 106 ? 12.366 -6.6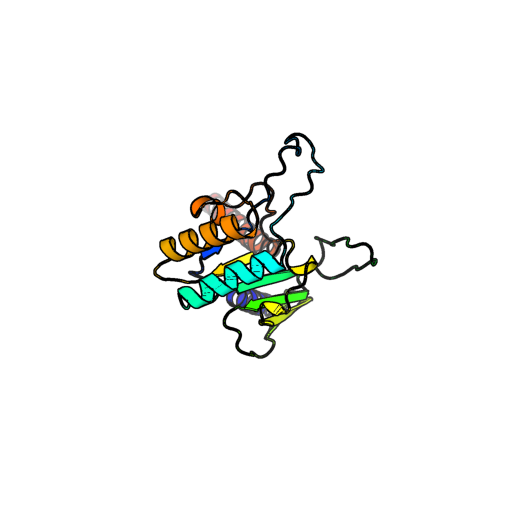71 -15.417 1.00 81.12 106 PHE A N 1
ATOM 884 C CA . PHE A 1 106 ? 12.190 -5.721 -16.506 1.00 81.12 106 PHE A CA 1
ATOM 885 C C . PHE A 1 106 ? 13.513 -5.016 -16.793 1.00 81.12 106 PHE A C 1
ATOM 887 O O . PHE A 1 106 ? 14.461 -5.070 -15.996 1.00 81.12 106 PHE A O 1
ATOM 894 N N . ARG A 1 107 ? 13.567 -4.335 -17.935 1.00 73.75 107 ARG A N 1
ATOM 895 C CA . ARG A 1 107 ? 14.610 -3.353 -18.229 1.00 73.75 107 ARG A CA 1
ATOM 896 C C . ARG A 1 107 ? 13.982 -1.988 -18.450 1.00 73.75 107 ARG A C 1
ATOM 898 O O . ARG A 1 107 ? 13.043 -1.870 -19.229 1.00 73.75 107 ARG A O 1
ATOM 905 N N . ASP A 1 108 ? 14.533 -0.986 -17.785 1.00 67.62 108 ASP A N 1
ATOM 906 C CA . ASP A 1 108 ? 14.254 0.417 -18.066 1.00 67.62 108 ASP A CA 1
ATOM 907 C C . ASP A 1 108 ? 15.563 1.067 -18.510 1.00 67.62 108 ASP A C 1
ATOM 909 O O . ASP A 1 108 ? 16.502 1.184 -17.721 1.00 67.62 108 ASP A O 1
ATOM 913 N N . LEU A 1 109 ? 15.663 1.386 -19.802 1.00 69.81 109 LEU A N 1
ATOM 914 C CA . LEU A 1 109 ? 16.934 1.715 -20.456 1.00 69.81 109 LEU A CA 1
ATOM 915 C C . LEU A 1 109 ? 17.990 0.614 -20.182 1.00 69.81 109 LEU A C 1
ATOM 917 O O . LEU A 1 109 ? 17.741 -0.560 -20.470 1.00 69.81 109 LEU A O 1
ATOM 921 N N . ASP A 1 110 ? 19.141 0.973 -19.607 1.00 64.81 110 ASP A N 1
ATOM 922 C CA . ASP A 1 110 ? 20.228 0.048 -19.249 1.00 64.81 110 ASP A CA 1
ATOM 923 C C . ASP A 1 110 ? 20.095 -0.544 -17.833 1.00 64.81 110 ASP A C 1
ATOM 925 O O . ASP A 1 110 ? 20.912 -1.367 -17.406 1.00 64.81 110 ASP A O 1
ATOM 929 N N . TYR A 1 111 ? 19.043 -0.176 -17.099 1.00 69.25 111 TYR A N 1
ATOM 930 C CA . TYR A 1 111 ? 18.857 -0.571 -15.709 1.00 69.25 111 TYR A CA 1
ATOM 931 C C . TYR A 1 111 ? 17.965 -1.804 -15.584 1.00 69.25 111 TYR A C 1
ATOM 933 O O . TYR A 1 111 ? 16.908 -1.927 -16.207 1.00 69.25 111 TYR A O 1
ATOM 941 N N . LYS A 1 112 ? 18.399 -2.749 -14.743 1.00 75.38 112 LYS A N 1
ATOM 942 C CA . LYS A 1 112 ? 17.601 -3.924 -14.377 1.00 75.38 112 LYS A CA 1
ATOM 943 C C . LYS A 1 112 ? 16.645 -3.532 -13.260 1.00 75.38 112 LYS A C 1
ATOM 945 O O . LYS A 1 112 ? 17.102 -3.144 -12.189 1.00 75.38 112 LYS A O 1
ATOM 950 N N . VAL A 1 113 ? 15.352 -3.705 -13.508 1.00 77.19 113 VAL A N 1
ATOM 951 C CA . VAL A 1 113 ? 14.296 -3.456 -12.525 1.00 77.19 113 VAL A CA 1
ATOM 952 C C . VAL A 1 113 ? 13.686 -4.787 -12.116 1.00 77.19 113 VAL A C 1
ATOM 954 O O . VAL A 1 113 ? 13.318 -5.601 -12.969 1.00 77.19 113 VAL A O 1
ATOM 957 N N . LYS A 1 114 ? 13.576 -5.023 -10.812 1.00 83.25 114 LYS A N 1
ATOM 958 C CA . LYS A 1 114 ? 12.918 -6.212 -10.262 1.00 83.25 114 LYS A CA 1
ATOM 959 C C . LYS A 1 114 ? 11.649 -5.818 -9.528 1.00 83.25 114 LYS A C 1
ATOM 961 O O . LYS A 1 114 ? 11.637 -4.828 -8.803 1.00 83.25 114 LYS A O 1
ATOM 966 N N . ILE A 1 115 ? 10.599 -6.607 -9.712 1.00 87.50 115 ILE A N 1
ATOM 967 C CA . ILE A 1 115 ? 9.350 -6.501 -8.967 1.00 87.50 115 ILE A CA 1
ATOM 968 C C . ILE A 1 115 ? 9.171 -7.776 -8.157 1.00 87.50 115 ILE A C 1
ATOM 970 O O . ILE A 1 115 ? 9.045 -8.862 -8.729 1.00 87.50 115 ILE A O 1
ATOM 974 N N . ASN A 1 116 ? 9.118 -7.608 -6.842 1.00 90.06 116 ASN A N 1
ATOM 975 C CA . ASN A 1 116 ? 8.919 -8.669 -5.866 1.00 90.06 116 ASN A CA 1
ATOM 976 C C . ASN A 1 116 ? 7.672 -8.415 -5.031 1.00 90.06 116 ASN A C 1
ATOM 978 O O . ASN A 1 116 ? 7.142 -7.302 -4.997 1.00 90.06 116 ASN A O 1
ATOM 982 N N . ASN A 1 117 ? 7.215 -9.457 -4.347 1.00 91.44 117 ASN A N 1
ATOM 983 C CA . ASN A 1 117 ? 6.147 -9.351 -3.376 1.00 91.44 117 ASN A CA 1
ATOM 984 C C . ASN A 1 117 ? 6.498 -10.083 -2.083 1.00 91.44 117 ASN A C 1
ATOM 986 O O . ASN A 1 117 ? 7.108 -11.153 -2.110 1.00 91.44 117 ASN A O 1
ATOM 990 N N . SER A 1 118 ? 6.056 -9.508 -0.974 1.00 93.25 118 SER A N 1
ATOM 991 C CA . SER A 1 118 ? 6.342 -9.966 0.380 1.00 93.25 118 SER A CA 1
ATOM 992 C C . SER A 1 118 ? 5.101 -9.823 1.263 1.00 93.25 118 SER A C 1
ATOM 994 O O . SER A 1 118 ? 4.220 -9.009 0.961 1.00 93.25 118 SER A O 1
ATOM 996 N N . PRO A 1 119 ? 4.998 -10.608 2.342 1.00 95.19 119 PRO A N 1
ATOM 997 C CA . PRO A 1 119 ? 3.987 -10.382 3.364 1.00 95.19 119 PRO A CA 1
ATOM 998 C C . PRO A 1 119 ? 4.213 -9.023 4.038 1.00 95.19 119 PRO A C 1
ATOM 1000 O O . PRO A 1 119 ? 5.351 -8.576 4.182 1.00 95.19 119 PRO A O 1
ATOM 1003 N N . ILE A 1 120 ? 3.134 -8.336 4.419 1.00 94.38 120 ILE A N 1
ATOM 1004 C CA . ILE A 1 120 ? 3.197 -7.000 5.038 1.00 94.38 120 ILE A CA 1
ATOM 1005 C C . ILE A 1 120 ? 4.069 -6.953 6.302 1.00 94.38 120 ILE A C 1
ATOM 1007 O O . ILE A 1 120 ? 4.649 -5.918 6.620 1.00 94.38 120 ILE A O 1
ATOM 1011 N N . GLU A 1 121 ? 4.199 -8.080 6.992 1.00 92.88 121 GLU A N 1
ATOM 1012 C CA . GLU A 1 121 ? 5.017 -8.262 8.188 1.00 92.88 121 GLU A CA 1
ATOM 1013 C C . GLU A 1 121 ? 6.512 -8.009 7.947 1.00 92.88 121 GLU A C 1
ATOM 1015 O O . GLU A 1 121 ? 7.199 -7.560 8.867 1.00 92.88 121 GLU A O 1
ATOM 1020 N N . ASP A 1 122 ? 6.993 -8.232 6.720 1.00 91.50 122 ASP A N 1
ATOM 1021 C CA . ASP A 1 122 ? 8.402 -8.075 6.339 1.00 91.50 122 ASP A CA 1
ATOM 1022 C C . ASP A 1 122 ? 8.783 -6.617 6.030 1.00 91.50 122 ASP A C 1
ATOM 1024 O O . ASP A 1 122 ? 9.952 -6.322 5.773 1.00 91.50 122 ASP A O 1
ATOM 1028 N N . LEU A 1 123 ? 7.815 -5.694 6.026 1.00 85.38 123 LEU A N 1
ATOM 1029 C CA . LEU A 1 123 ? 8.071 -4.274 5.798 1.00 85.38 123 LEU A CA 1
ATOM 1030 C C . LEU A 1 123 ? 8.979 -3.729 6.909 1.00 85.38 123 LEU A C 1
ATOM 1032 O O . LEU A 1 123 ? 8.639 -3.852 8.088 1.00 85.38 123 LEU A O 1
ATOM 1036 N N . THR A 1 124 ? 10.098 -3.092 6.558 1.00 81.94 124 THR A N 1
ATOM 1037 C CA . THR A 1 124 ? 11.012 -2.464 7.533 1.00 81.94 124 THR A CA 1
ATOM 1038 C C . THR A 1 124 ? 10.659 -1.003 7.809 1.00 81.94 124 THR A C 1
ATOM 1040 O O . THR A 1 124 ? 9.882 -0.389 7.074 1.00 81.94 124 THR A O 1
ATOM 1043 N N . ASP A 1 125 ? 11.214 -0.425 8.879 1.00 72.56 125 ASP A N 1
ATOM 1044 C CA . ASP A 1 125 ? 10.964 0.979 9.236 1.00 72.56 125 ASP A CA 1
ATOM 1045 C C . ASP A 1 125 ? 11.493 1.939 8.157 1.00 72.56 125 ASP A C 1
ATOM 1047 O O . ASP A 1 125 ? 10.835 2.926 7.835 1.00 72.56 125 ASP A O 1
ATOM 1051 N N . GLU A 1 126 ? 12.623 1.614 7.525 1.00 71.25 126 GLU A N 1
ATOM 1052 C CA . GLU A 1 126 ? 13.200 2.395 6.424 1.00 71.25 126 GLU A CA 1
ATOM 1053 C C . GLU A 1 126 ? 12.329 2.326 5.167 1.00 71.25 126 GLU A C 1
ATOM 1055 O O . GLU A 1 126 ? 12.130 3.323 4.483 1.00 71.25 126 GLU A O 1
ATOM 1060 N N . GLN A 1 127 ? 11.788 1.146 4.864 1.00 76.12 127 GLN A N 1
ATOM 1061 C CA . GLN A 1 127 ? 10.911 0.925 3.714 1.00 76.12 127 GLN A CA 1
ATOM 1062 C C . GLN A 1 127 ? 9.544 1.579 3.881 1.00 76.12 127 GLN A C 1
ATOM 1064 O O . GLN A 1 127 ? 8.921 1.995 2.904 1.00 76.12 127 GLN A O 1
ATOM 1069 N N . TYR A 1 128 ? 9.063 1.622 5.119 1.00 73.56 128 TYR A N 1
ATOM 1070 C CA . TYR A 1 128 ? 7.805 2.247 5.479 1.00 73.56 1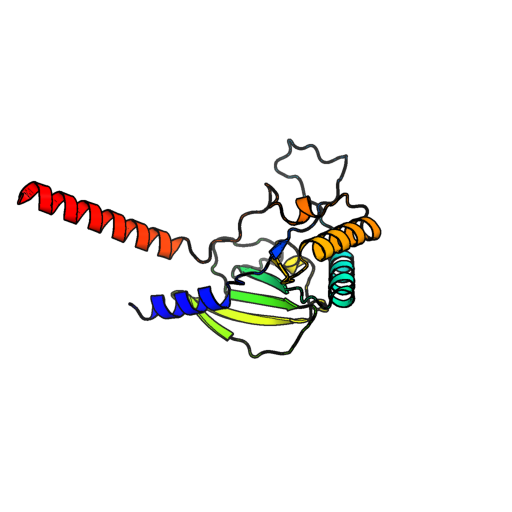28 TYR A CA 1
ATOM 1071 C C . TYR A 1 128 ? 7.836 3.762 5.221 1.00 73.56 128 TYR A C 1
ATOM 1073 O O . TYR A 1 128 ? 6.842 4.324 4.749 1.00 73.56 128 TYR A O 1
ATOM 1081 N N . GLN A 1 129 ? 8.981 4.414 5.446 1.00 67.12 129 GLN A N 1
ATOM 1082 C CA . GLN A 1 129 ? 9.174 5.833 5.154 1.00 67.12 129 GLN A CA 1
ATOM 1083 C C . GLN A 1 129 ? 9.127 6.080 3.636 1.00 67.12 129 GLN A C 1
ATOM 1085 O O . GLN A 1 129 ? 9.999 5.665 2.880 1.00 67.12 129 GLN A O 1
ATOM 1090 N N . GLY A 1 130 ? 8.070 6.748 3.165 1.00 63.00 130 GLY A N 1
ATOM 1091 C CA . GLY A 1 130 ? 7.880 7.051 1.739 1.00 63.00 130 GLY A CA 1
ATOM 1092 C C . GLY A 1 130 ? 7.183 5.953 0.926 1.00 63.00 130 GLY A C 1
ATOM 1093 O O . GLY A 1 130 ? 7.087 6.062 -0.301 1.00 63.00 130 GLY A O 1
ATOM 1094 N N . ALA A 1 131 ? 6.648 4.918 1.577 1.00 73.75 131 ALA A N 1
ATOM 1095 C CA . ALA A 1 131 ? 5.857 3.902 0.896 1.00 73.75 131 ALA A CA 1
ATOM 1096 C C . ALA A 1 131 ? 4.546 4.477 0.326 1.00 73.75 131 ALA A C 1
ATOM 1098 O O . ALA A 1 131 ? 3.897 5.336 0.927 1.00 73.75 131 ALA A O 1
ATOM 1099 N N . SER A 1 132 ? 4.123 3.980 -0.838 1.00 81.69 132 SER A N 1
ATOM 1100 C CA . SER A 1 132 ? 2.788 4.264 -1.378 1.00 81.69 132 SER A CA 1
ATOM 1101 C C . SER A 1 132 ? 1.825 3.152 -0.970 1.00 81.69 132 SER A C 1
ATOM 1103 O O . SER A 1 132 ? 2.140 1.979 -1.171 1.00 81.69 132 SER A O 1
ATOM 1105 N N . ILE A 1 133 ? 0.651 3.499 -0.451 1.00 89.06 133 ILE A N 1
ATOM 1106 C CA . ILE A 1 133 ? -0.308 2.529 0.085 1.00 89.06 133 ILE A CA 1
ATOM 1107 C C . ILE A 1 133 ? -1.551 2.520 -0.795 1.00 89.06 133 ILE A C 1
ATOM 1109 O O . ILE A 1 133 ? -2.063 3.577 -1.158 1.00 89.06 133 ILE A O 1
ATOM 1113 N N . PHE A 1 134 ? -2.035 1.330 -1.128 1.00 92.50 134 PHE A N 1
ATOM 1114 C CA . PHE A 1 134 ? -3.151 1.125 -2.038 1.00 92.50 134 PHE A CA 1
ATOM 1115 C C . PHE A 1 134 ? -4.111 0.076 -1.502 1.00 92.50 134 PHE A C 1
ATOM 1117 O O . PHE A 1 134 ? -3.689 -0.893 -0.877 1.00 92.50 134 PHE A O 1
ATOM 1124 N N . PHE A 1 135 ? -5.386 0.216 -1.834 1.00 94.75 135 PHE A N 1
ATOM 1125 C CA . PHE A 1 135 ? -6.370 -0.854 -1.705 1.00 94.75 135 PHE A CA 1
ATOM 1126 C C . PHE A 1 135 ? -7.389 -0.763 -2.838 1.00 94.75 135 PHE A C 1
ATOM 1128 O O . PHE A 1 135 ? -7.513 0.271 -3.499 1.00 94.75 135 PHE A O 1
ATOM 1135 N N . LYS A 1 136 ? -8.127 -1.843 -3.074 1.00 93.25 136 LYS A N 1
ATOM 1136 C CA . LYS A 1 136 ? -9.237 -1.861 -4.027 1.00 93.25 136 LYS A CA 1
ATOM 1137 C C . LYS A 1 136 ? -10.463 -2.435 -3.333 1.00 93.25 136 LYS A C 1
ATOM 1139 O O . LYS A 1 136 ? -10.407 -3.554 -2.841 1.00 93.25 136 LYS A O 1
ATOM 1144 N N . SER A 1 137 ? -11.540 -1.659 -3.295 1.00 92.31 137 SER A N 1
ATOM 1145 C CA . SER A 1 137 ? -12.816 -2.060 -2.708 1.00 92.31 137 SER A CA 1
ATOM 1146 C C . SER A 1 137 ? -13.958 -1.330 -3.403 1.00 92.31 137 SER A C 1
ATOM 1148 O O . SER A 1 137 ? -13.817 -0.148 -3.731 1.00 92.31 137 SER A O 1
ATOM 1150 N N . ASP A 1 138 ? -15.078 -2.025 -3.585 1.00 90.94 138 ASP A N 1
ATOM 1151 C CA . ASP A 1 138 ? -16.328 -1.432 -4.064 1.00 90.94 138 ASP A CA 1
ATOM 1152 C C . ASP A 1 138 ? -16.983 -0.559 -2.974 1.00 90.94 138 ASP A C 1
ATOM 1154 O O . ASP A 1 138 ? -17.683 0.403 -3.285 1.00 90.94 138 ASP A O 1
ATOM 1158 N N . ASP A 1 139 ? -16.673 -0.813 -1.695 1.00 93.31 139 ASP A N 1
ATOM 1159 C CA . ASP A 1 139 ? -17.114 -0.018 -0.541 1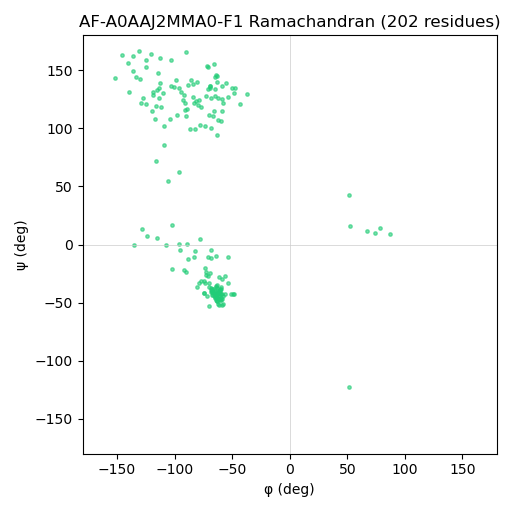.00 93.31 139 ASP A CA 1
ATOM 1160 C C . ASP A 1 139 ? -15.969 0.835 0.028 1.00 93.31 139 ASP A C 1
ATOM 1162 O O . ASP A 1 139 ? -15.594 0.791 1.205 1.00 93.31 139 ASP A O 1
ATOM 1166 N N . LYS A 1 140 ? -15.366 1.628 -0.860 1.00 94.00 140 LYS A N 1
ATOM 1167 C CA . LYS A 1 140 ? -14.243 2.520 -0.546 1.00 94.00 140 LYS A CA 1
ATOM 1168 C C . LYS A 1 140 ? -14.500 3.388 0.693 1.00 94.00 140 LYS A C 1
ATOM 1170 O O . LYS A 1 140 ? -13.599 3.571 1.509 1.00 94.00 140 LYS A O 1
ATOM 1175 N N . LYS A 1 141 ? -15.711 3.940 0.825 1.00 93.69 141 LYS A N 1
ATOM 1176 C CA . LYS A 1 141 ? -16.048 4.898 1.885 1.00 93.69 141 LYS A CA 1
ATOM 1177 C C . LYS A 1 141 ? -15.955 4.252 3.267 1.00 93.69 141 LYS A C 1
ATOM 1179 O O . LYS A 1 141 ? -15.295 4.812 4.140 1.00 93.69 141 LYS A O 1
ATOM 1184 N N . ARG A 1 142 ? -16.548 3.067 3.451 1.00 94.31 142 ARG A N 1
ATOM 1185 C CA . ARG A 1 142 ? -16.509 2.371 4.746 1.00 94.31 142 ARG A CA 1
ATOM 1186 C C . ARG A 1 142 ? -15.111 1.887 5.099 1.00 94.31 142 ARG A C 1
ATOM 1188 O O . ARG A 1 142 ? -14.718 2.010 6.254 1.00 94.31 142 ARG A O 1
ATOM 1195 N N . VAL A 1 143 ? -14.337 1.423 4.114 1.00 95.50 143 VAL A N 1
ATOM 1196 C CA . VAL A 1 143 ? -12.933 1.031 4.330 1.00 95.50 143 VAL A CA 1
ATOM 1197 C C . VAL A 1 143 ? -12.109 2.211 4.854 1.00 95.50 143 VAL A C 1
ATOM 1199 O O . VAL A 1 143 ? -11.371 2.063 5.825 1.00 95.50 143 VAL A O 1
ATOM 1202 N N . LEU A 1 144 ? -12.255 3.400 4.259 1.00 94.88 144 LEU A N 1
ATOM 1203 C CA . LEU A 1 144 ? -11.545 4.604 4.705 1.00 94.88 144 LEU A CA 1
ATOM 1204 C C . LEU A 1 144 ? -11.997 5.078 6.091 1.00 94.88 144 LEU A C 1
ATOM 1206 O O . LEU A 1 144 ? -11.160 5.479 6.900 1.00 94.88 144 LEU A O 1
ATOM 1210 N N . GLU A 1 145 ? -13.300 5.016 6.378 1.00 94.88 145 GLU A N 1
ATOM 1211 C CA . GLU A 1 145 ? -13.849 5.360 7.694 1.00 94.88 145 GLU A CA 1
ATOM 1212 C C . GLU A 1 145 ? -13.292 4.440 8.780 1.00 94.88 145 GLU A C 1
ATOM 1214 O O . GLU A 1 145 ? -12.711 4.935 9.750 1.00 94.88 145 GLU A O 1
ATOM 1219 N N . ALA A 1 146 ? -13.373 3.123 8.580 1.00 95.12 146 ALA A N 1
ATOM 1220 C CA . ALA A 1 146 ? -12.816 2.135 9.497 1.00 95.12 146 ALA A CA 1
ATOM 1221 C C . ALA A 1 146 ? -11.311 2.346 9.701 1.00 95.12 146 ALA A C 1
ATOM 1223 O O . ALA A 1 146 ? -10.827 2.379 10.833 1.00 95.12 146 ALA A O 1
ATOM 1224 N N . LEU A 1 147 ? -10.570 2.586 8.618 1.00 94.31 147 LEU A N 1
ATOM 1225 C CA . LEU A 1 147 ? -9.134 2.817 8.692 1.00 94.31 147 LEU A CA 1
ATOM 1226 C C . LEU A 1 147 ? -8.789 4.082 9.483 1.00 94.31 147 LEU A C 1
ATOM 1228 O O . LEU A 1 147 ? -7.899 4.053 10.335 1.00 94.31 147 LEU A O 1
ATOM 1232 N N . SER A 1 148 ? -9.524 5.174 9.267 1.00 92.25 148 SER A N 1
ATOM 1233 C CA . SER A 1 148 ? -9.327 6.403 10.038 1.00 92.25 148 SER A CA 1
ATOM 1234 C C . SER A 1 148 ? -9.600 6.198 11.534 1.00 92.25 148 SER A C 1
ATOM 1236 O O . SER A 1 148 ? -8.814 6.642 12.373 1.00 92.25 148 SER A O 1
ATOM 1238 N N . GLN A 1 149 ? -10.651 5.448 11.882 1.00 92.75 149 GLN A N 1
ATOM 1239 C CA . GLN A 1 149 ? -10.989 5.126 13.267 1.00 92.75 149 GLN A CA 1
ATOM 1240 C C . GLN A 1 149 ? -9.905 4.271 13.929 1.00 92.75 149 GLN A C 1
ATOM 1242 O O . GLN A 1 149 ? -9.480 4.589 15.040 1.00 92.75 149 GLN A O 1
ATOM 1247 N N . LYS A 1 150 ? -9.406 3.235 13.243 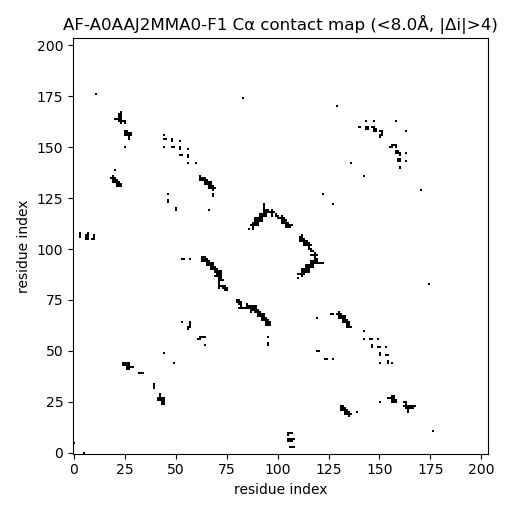1.00 92.62 150 LYS A N 1
ATOM 1248 C CA . LYS A 1 150 ? -8.327 2.373 13.748 1.00 92.62 150 LYS A CA 1
ATOM 1249 C C . LYS A 1 150 ? -7.040 3.151 13.988 1.00 92.62 150 LYS A C 1
ATOM 1251 O O . LYS A 1 150 ? -6.430 3.009 15.047 1.00 92.62 150 LYS A O 1
ATOM 1256 N N . PHE A 1 151 ? -6.653 4.021 13.058 1.00 89.94 151 PHE A N 1
ATOM 1257 C CA . PHE A 1 151 ? -5.487 4.879 13.252 1.00 89.94 151 PHE A CA 1
ATOM 1258 C C . PHE A 1 151 ? -5.647 5.794 14.471 1.00 89.94 151 PHE A C 1
ATOM 1260 O O . PHE A 1 151 ? -4.752 5.826 15.322 1.00 89.94 151 PHE A O 1
ATOM 1267 N N . ASN A 1 152 ? -6.795 6.464 14.602 1.00 87.94 152 ASN A N 1
ATOM 1268 C CA . ASN A 1 152 ? -7.081 7.354 15.730 1.00 87.94 152 ASN A CA 1
ATOM 1269 C C . ASN A 1 152 ? -7.055 6.611 17.077 1.00 87.94 152 ASN A C 1
ATOM 1271 O O . ASN A 1 152 ? -6.525 7.132 18.057 1.00 87.94 152 ASN A O 1
ATOM 1275 N N . GLN A 1 153 ? -7.577 5.381 17.121 1.00 87.00 153 GLN A N 1
ATOM 1276 C CA . GLN A 1 153 ? -7.584 4.537 18.320 1.00 87.00 153 GLN A CA 1
ATOM 1277 C C . GLN A 1 153 ? -6.180 4.080 18.729 1.00 87.00 153 GLN A C 1
ATOM 1279 O O . GLN A 1 153 ? -5.851 4.099 19.913 1.00 87.00 153 GLN A O 1
ATOM 1284 N N . ILE A 1 154 ? -5.357 3.657 17.765 1.00 82.31 154 ILE A N 1
ATOM 1285 C CA . ILE A 1 154 ? -4.064 3.026 18.055 1.00 82.31 154 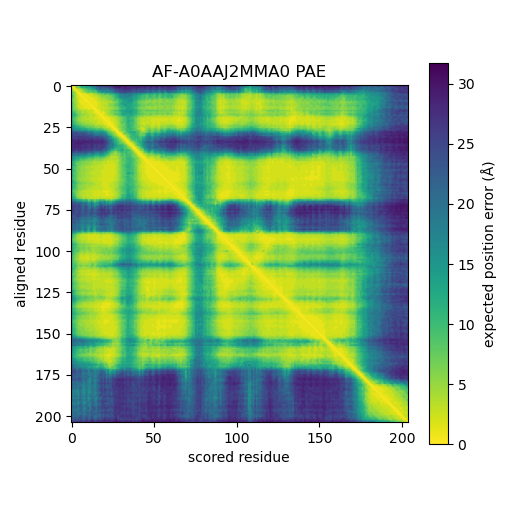ILE A CA 1
ATOM 1286 C C . ILE A 1 154 ? -2.981 4.068 18.363 1.00 82.31 154 ILE A C 1
ATOM 1288 O O . ILE A 1 154 ? -2.135 3.831 19.219 1.00 82.31 154 ILE A O 1
ATOM 1292 N N . SER A 1 155 ? -2.992 5.222 17.689 1.00 68.50 155 SER A N 1
ATOM 1293 C CA . SER A 1 155 ? -1.783 6.058 17.590 1.00 68.50 155 SER A CA 1
ATOM 1294 C C . SER A 1 155 ? -1.944 7.529 17.977 1.00 68.50 155 SER A C 1
ATOM 1296 O O . SER A 1 155 ? -1.053 8.329 17.706 1.00 68.50 155 SER A O 1
ATOM 1298 N N . LYS A 1 156 ? -3.055 7.909 18.630 1.00 70.19 156 LYS A N 1
ATOM 1299 C CA . LYS A 1 156 ? -3.374 9.307 19.009 1.00 70.19 156 LYS A CA 1
ATOM 1300 C C . LYS A 1 156 ? -3.292 10.316 17.847 1.00 70.19 156 LYS A C 1
ATOM 1302 O O . LYS A 1 156 ? -3.247 11.523 18.076 1.00 70.19 156 LYS A O 1
ATOM 1307 N N . VAL A 1 157 ? -3.276 9.846 16.602 1.00 73.88 157 VAL A N 1
ATOM 1308 C CA . VAL A 1 157 ? -3.401 10.699 15.420 1.00 73.88 157 VAL A CA 1
ATOM 1309 C C . VAL A 1 157 ? -4.831 11.219 15.314 1.00 73.88 157 VAL A C 1
ATOM 1311 O O . VAL A 1 157 ? -5.773 10.592 15.793 1.00 73.88 157 VAL A O 1
ATOM 1314 N N . GLN A 1 158 ? -4.987 12.381 14.685 1.00 75.06 158 GLN A N 1
ATOM 1315 C CA . GLN A 1 158 ? -6.286 12.919 14.293 1.00 75.06 158 GLN A CA 1
ATOM 1316 C C . GLN A 1 158 ? -6.380 12.842 12.771 1.00 75.06 158 GLN A C 1
ATOM 1318 O O . GLN A 1 158 ? -6.016 13.779 12.065 1.00 75.06 158 GLN A O 1
ATOM 1323 N N . THR A 1 159 ? -6.808 11.687 12.265 1.00 80.44 159 THR A N 1
ATOM 1324 C CA . THR A 1 159 ? -7.064 11.465 10.842 1.00 80.44 159 THR A CA 1
ATOM 1325 C C . THR A 1 159 ? -8.553 11.242 10.574 1.00 80.44 159 THR A C 1
ATOM 1327 O O . THR A 1 159 ? -9.342 10.918 11.461 1.00 80.44 159 THR A O 1
ATOM 1330 N N . SER A 1 160 ? -8.938 11.433 9.322 1.00 85.31 160 SER A N 1
ATOM 1331 C CA . SER A 1 160 ? -10.276 11.260 8.769 1.00 85.31 160 SER A CA 1
ATOM 1332 C C . SER A 1 160 ? -10.172 10.523 7.436 1.00 85.31 160 SER A C 1
ATOM 1334 O O . SER A 1 160 ? -9.112 10.520 6.806 1.00 85.31 160 SER A O 1
ATOM 1336 N N . SER A 1 161 ? -11.274 9.955 6.953 1.00 86.06 161 SER A N 1
ATOM 1337 C CA . SER A 1 161 ? -11.328 9.337 5.622 1.00 86.06 161 SER A CA 1
ATOM 1338 C C . SER A 1 161 ? -10.810 10.273 4.527 1.00 86.06 161 SER A C 1
ATOM 1340 O O . SER A 1 161 ? -10.013 9.864 3.691 1.00 86.06 161 SER A O 1
ATOM 1342 N N . ALA A 1 162 ? -11.194 11.554 4.579 1.00 84.31 162 ALA A N 1
ATOM 1343 C CA . ALA A 1 162 ? -10.782 12.553 3.597 1.00 84.31 162 ALA A CA 1
ATOM 1344 C C . ALA A 1 162 ? -9.277 12.866 3.666 1.00 84.31 162 ALA A C 1
ATOM 1346 O O . ALA A 1 162 ? -8.617 12.980 2.636 1.00 84.31 162 ALA A O 1
ATOM 1347 N N . SER A 1 163 ? -8.704 12.976 4.869 1.00 82.81 163 SER A N 1
ATOM 1348 C CA . SER A 1 163 ? -7.267 13.251 5.018 1.00 82.81 163 SER A CA 1
ATOM 1349 C C . SER A 1 163 ? -6.385 12.080 4.592 1.00 82.81 163 SER A C 1
ATOM 1351 O O . SER A 1 163 ? -5.241 12.308 4.219 1.00 82.81 163 SER A O 1
ATOM 1353 N N . LEU A 1 164 ? -6.901 10.847 4.619 1.00 85.12 164 LEU A N 1
ATOM 1354 C CA . LEU A 1 164 ? -6.182 9.677 4.109 1.00 85.12 164 LEU A CA 1
ATOM 1355 C C . LEU A 1 164 ? -6.067 9.679 2.583 1.00 85.12 164 LEU A C 1
ATOM 1357 O O . LEU A 1 164 ? -5.124 9.100 2.062 1.00 85.12 164 LEU A O 1
ATOM 1361 N N . GLU A 1 165 ? -6.990 10.317 1.868 1.00 86.44 165 GLU A N 1
ATOM 1362 C CA . GLU A 1 165 ? -6.967 10.392 0.401 1.00 86.44 165 GLU A CA 1
ATOM 1363 C C . GLU A 1 165 ? -6.241 11.625 -0.134 1.00 86.44 165 GLU A C 1
ATOM 1365 O O . GLU A 1 165 ? -5.789 11.644 -1.278 1.00 86.44 165 GLU A O 1
ATOM 1370 N N . ASN A 1 166 ? -6.129 12.667 0.684 1.00 79.06 166 ASN A N 1
ATOM 1371 C CA . ASN A 1 166 ? -5.498 13.905 0.271 1.00 79.06 166 ASN A CA 1
ATOM 1372 C C . ASN A 1 166 ? -3.982 13.771 0.341 1.00 79.06 166 ASN A C 1
ATOM 1374 O O . ASN A 1 166 ? -3.415 13.562 1.414 1.00 79.06 166 ASN A O 1
ATOM 1378 N N . GLN A 1 167 ? -3.327 13.950 -0.808 1.00 71.44 167 GLN A N 1
ATOM 1379 C CA . GLN A 1 167 ? -1.875 13.994 -0.857 1.00 71.44 167 GLN A CA 1
ATOM 1380 C C . GLN A 1 167 ? -1.365 15.118 0.059 1.00 71.44 167 GLN A C 1
ATOM 1382 O O . GLN A 1 167 ? -1.708 16.284 -0.156 1.00 71.44 167 GLN A O 1
ATOM 1387 N N . PRO A 1 168 ? -0.522 14.801 1.051 1.00 65.56 168 PRO A N 1
ATOM 1388 C CA . PRO A 1 168 ? 0.090 15.817 1.885 1.00 65.56 168 PRO A CA 1
ATOM 1389 C C . PRO A 1 168 ? 1.008 16.721 1.058 1.00 65.56 168 PRO A C 1
ATOM 1391 O O . PRO A 1 168 ? 1.703 16.244 0.163 1.00 65.56 168 PRO A O 1
ATOM 1394 N N . SER A 1 169 ? 1.090 18.007 1.402 1.00 60.44 169 SER A N 1
ATOM 1395 C CA . SER A 1 169 ? 1.972 18.973 0.721 1.00 60.44 169 SER A CA 1
ATOM 1396 C C . SER A 1 169 ? 3.455 18.588 0.770 1.00 60.44 169 SER A C 1
ATOM 1398 O O . SER A 1 169 ? 4.205 18.890 -0.153 1.00 60.44 169 SER A O 1
ATOM 1400 N N . TRP A 1 170 ? 3.868 17.888 1.828 1.00 54.03 170 TRP A N 1
ATOM 1401 C CA . TRP A 1 170 ? 5.222 17.362 2.017 1.00 54.03 170 TRP A CA 1
ATOM 1402 C C . TRP A 1 170 ? 5.456 16.017 1.312 1.00 54.03 170 TRP A C 1
ATOM 1404 O O . TRP A 1 170 ? 6.595 15.557 1.234 1.00 54.03 170 TRP A O 1
ATOM 1414 N N . TYR A 1 171 ? 4.407 15.355 0.805 1.00 52.62 171 TYR A N 1
ATOM 1415 C CA . TYR A 1 171 ? 4.557 14.103 0.071 1.00 52.62 171 TYR A CA 1
ATOM 1416 C C . TYR A 1 171 ? 5.138 14.422 -1.300 1.00 52.62 171 TYR A C 1
ATOM 1418 O O . TYR A 1 171 ? 4.423 14.865 -2.205 1.00 52.62 171 TYR A O 1
ATOM 1426 N N . ILE A 1 172 ? 6.442 14.186 -1.450 1.00 51.47 172 ILE A N 1
ATOM 1427 C CA . ILE A 1 172 ? 7.119 14.297 -2.737 1.00 51.47 172 ILE A CA 1
ATOM 1428 C C . ILE A 1 172 ? 6.419 13.309 -3.677 1.00 51.47 172 ILE A C 1
ATOM 1430 O O . ILE A 1 172 ? 6.454 12.101 -3.414 1.00 51.47 172 ILE A O 1
ATOM 1434 N N . PRO A 1 173 ? 5.736 13.781 -4.741 1.00 43.81 173 PRO A N 1
ATOM 1435 C CA . PRO A 1 173 ? 5.081 12.888 -5.680 1.00 43.81 173 PRO A CA 1
ATOM 1436 C C . PRO A 1 173 ? 6.127 11.891 -6.160 1.00 43.81 173 PRO A C 1
ATOM 1438 O O . PRO A 1 173 ? 7.223 12.289 -6.555 1.00 43.81 173 PRO A O 1
ATOM 1441 N N . SER A 1 174 ? 5.794 10.602 -6.043 1.00 45.16 174 SER A N 1
ATOM 1442 C CA . SER A 1 174 ? 6.702 9.489 -6.312 1.00 45.16 174 SER A CA 1
ATOM 1443 C C . SER A 1 174 ? 7.609 9.801 -7.496 1.00 45.16 174 SER A C 1
ATOM 1445 O O . SER A 1 174 ? 7.083 10.193 -8.544 1.00 45.16 174 SER A O 1
ATOM 1447 N N . SER A 1 175 ? 8.925 9.607 -7.326 1.00 39.31 175 SER A N 1
ATOM 1448 C CA . SER A 1 175 ? 9.908 9.850 -8.384 1.00 39.31 175 SER A CA 1
ATOM 1449 C C . SER A 1 175 ? 9.366 9.279 -9.698 1.00 39.31 175 SER A C 1
ATOM 1451 O O . SER A 1 175 ? 8.939 8.109 -9.735 1.00 39.31 175 SER A O 1
ATOM 1453 N N . PRO A 1 176 ? 9.209 10.124 -10.728 1.00 40.41 176 PRO A N 1
ATOM 1454 C CA . PRO A 1 176 ? 8.462 9.750 -11.902 1.00 40.41 176 PRO A CA 1
ATOM 1455 C C . PRO A 1 176 ? 9.221 8.624 -12.589 1.00 40.41 176 PRO A C 1
ATOM 1457 O O . PRO A 1 176 ? 10.268 8.851 -13.180 1.00 40.41 176 PRO A O 1
ATOM 1460 N N . ILE A 1 177 ? 8.617 7.435 -12.627 1.00 43.62 177 ILE A N 1
ATOM 1461 C CA . ILE A 1 177 ? 8.998 6.346 -13.549 1.00 43.62 177 ILE A CA 1
ATOM 1462 C C . ILE A 1 177 ? 9.004 6.854 -15.016 1.00 43.62 177 ILE A C 1
ATOM 1464 O O . ILE A 1 177 ? 9.432 6.168 -15.933 1.00 43.62 177 ILE A O 1
ATOM 1468 N N . ILE A 1 178 ? 8.474 8.056 -15.272 1.00 42.31 178 ILE A N 1
ATOM 1469 C CA . ILE A 1 178 ? 7.864 8.412 -16.548 1.00 42.31 178 ILE A CA 1
ATOM 1470 C C . ILE A 1 178 ? 8.280 9.800 -17.072 1.00 42.31 178 ILE A C 1
ATOM 1472 O O . ILE A 1 178 ? 7.848 10.179 -18.151 1.00 42.31 178 ILE A O 1
ATOM 1476 N N . ARG A 1 179 ? 9.126 10.599 -16.399 1.00 40.78 179 ARG A N 1
ATOM 1477 C CA . ARG A 1 179 ? 9.383 11.959 -16.933 1.00 40.78 179 ARG A CA 1
ATOM 1478 C C . ARG A 1 179 ? 10.330 12.001 -18.119 1.00 40.78 179 ARG A C 1
ATOM 1480 O O . ARG A 1 179 ? 10.149 12.855 -18.976 1.00 40.78 179 ARG A O 1
ATOM 1487 N N . VAL A 1 180 ? 11.296 11.092 -18.210 1.00 41.34 180 VAL A N 1
ATOM 1488 C CA . VAL A 1 180 ? 12.294 11.184 -19.280 1.00 41.34 180 VAL A CA 1
ATOM 1489 C C . VAL A 1 180 ? 11.653 10.861 -20.632 1.00 41.34 180 VAL A C 1
ATOM 1491 O O . VAL A 1 180 ? 11.699 11.691 -21.535 1.00 41.34 180 VAL A O 1
ATOM 1494 N N . SER A 1 181 ? 10.962 9.724 -20.775 1.00 47.47 181 SER A N 1
ATOM 1495 C CA . SER A 1 181 ? 10.376 9.381 -22.078 1.00 47.47 181 SER A CA 1
ATOM 1496 C C . SER A 1 181 ? 9.204 10.279 -22.471 1.00 47.47 181 SER A C 1
ATOM 1498 O O . SER A 1 181 ? 9.049 10.559 -23.651 1.00 47.47 181 SER A O 1
ATOM 1500 N N . ASP A 1 182 ? 8.359 10.708 -21.528 1.00 44.09 182 ASP A N 1
ATOM 1501 C CA . ASP A 1 182 ? 7.157 11.474 -21.874 1.00 44.09 182 ASP A CA 1
ATOM 1502 C C . ASP A 1 182 ? 7.513 12.913 -22.265 1.00 44.09 182 ASP A C 1
ATOM 1504 O O . ASP A 1 182 ? 6.889 13.461 -23.171 1.00 44.09 182 ASP A O 1
ATOM 1508 N N . ILE A 1 183 ? 8.579 13.486 -21.686 1.00 50.12 183 ILE A N 1
ATOM 1509 C CA . ILE A 1 183 ? 9.164 14.753 -22.150 1.00 50.12 183 ILE A CA 1
ATOM 1510 C C . ILE A 1 183 ? 9.730 14.600 -23.563 1.00 50.12 183 ILE A C 1
ATOM 1512 O O . ILE A 1 183 ? 9.480 15.463 -24.400 1.00 50.12 183 ILE A O 1
ATOM 1516 N N . TYR A 1 184 ? 10.433 13.504 -23.871 1.00 51.81 184 TYR A N 1
ATOM 1517 C CA . TYR A 1 184 ? 10.929 13.269 -25.232 1.00 51.81 184 TYR A CA 1
ATOM 1518 C C . TYR A 1 184 ? 9.796 13.050 -26.236 1.00 51.81 184 TYR A C 1
ATOM 1520 O O . TYR A 1 184 ? 9.837 13.607 -27.326 1.00 51.81 184 TYR A O 1
ATOM 1528 N N . VAL A 1 185 ? 8.755 12.293 -25.880 1.00 54.03 185 VAL A N 1
ATOM 1529 C CA . VAL A 1 185 ? 7.578 12.088 -26.739 1.00 54.03 185 VAL A CA 1
ATOM 1530 C C . VAL A 1 185 ? 6.818 13.400 -26.944 1.00 54.03 185 VAL A C 1
ATOM 1532 O O . VAL A 1 185 ? 6.385 13.679 -28.061 1.00 54.03 185 VAL A O 1
ATOM 1535 N N . PHE A 1 186 ? 6.683 14.228 -25.906 1.00 57.81 186 PHE A N 1
ATOM 1536 C CA . PHE A 1 186 ? 6.109 15.567 -26.011 1.00 57.81 186 PHE A CA 1
ATOM 1537 C C . PHE A 1 186 ? 6.956 16.474 -26.913 1.00 57.81 186 PHE A C 1
ATOM 1539 O O . PHE A 1 186 ? 6.418 17.058 -27.847 1.00 57.81 186 PHE A O 1
ATOM 1546 N N . LEU A 1 187 ? 8.277 16.524 -26.717 1.00 65.94 187 LEU A N 1
ATOM 1547 C CA . LEU A 1 187 ? 9.198 17.297 -27.557 1.00 65.94 187 LEU A CA 1
ATOM 1548 C C . LEU A 1 187 ? 9.162 16.843 -29.018 1.00 65.94 187 LEU A C 1
ATOM 1550 O O . LEU A 1 187 ? 9.090 17.683 -29.908 1.00 65.94 187 LEU A O 1
ATOM 1554 N N . ILE A 1 188 ? 9.136 15.534 -29.281 1.00 67.25 188 ILE A N 1
ATOM 1555 C CA . ILE A 1 188 ? 9.004 14.990 -30.639 1.00 67.25 188 ILE A CA 1
ATOM 1556 C C . ILE A 1 188 ? 7.675 15.430 -31.263 1.00 67.25 188 ILE A C 1
ATOM 1558 O O . ILE A 1 188 ? 7.660 15.870 -32.410 1.00 67.25 188 ILE A O 1
ATOM 1562 N N . LYS A 1 189 ? 6.561 15.364 -30.521 1.00 69.69 189 LYS A N 1
ATOM 1563 C CA . LYS A 1 189 ? 5.251 15.830 -31.007 1.00 69.69 189 LYS A CA 1
ATOM 1564 C C . LYS A 1 189 ? 5.242 17.331 -31.293 1.00 69.69 189 LYS A C 1
ATOM 1566 O O . LYS A 1 189 ? 4.697 17.735 -32.315 1.00 69.69 189 LYS A O 1
ATOM 1571 N N . VAL A 1 190 ? 5.862 18.137 -30.432 1.00 77.00 190 VAL A N 1
ATOM 1572 C CA . VAL A 1 190 ? 5.993 19.588 -30.622 1.00 77.00 190 VAL A CA 1
ATOM 1573 C C . VAL A 1 190 ? 6.827 19.888 -31.867 1.00 77.00 190 VAL A C 1
ATOM 1575 O O . VAL A 1 190 ? 6.376 20.644 -32.720 1.00 77.00 190 VAL A O 1
ATOM 1578 N N . VAL A 1 191 ? 7.989 19.250 -32.033 1.00 78.12 191 VAL A N 1
ATOM 1579 C CA . VAL A 1 191 ? 8.839 19.436 -33.220 1.00 78.12 191 VAL A CA 1
ATOM 1580 C C . VAL A 1 191 ? 8.089 19.049 -34.493 1.00 78.12 191 VAL A C 1
ATOM 1582 O O . VAL A 1 191 ? 8.050 19.845 -35.423 1.00 78.12 191 VAL A O 1
ATOM 1585 N N . LEU A 1 192 ? 7.427 17.887 -34.524 1.00 79.19 192 LEU A N 1
ATOM 1586 C CA . LEU A 1 192 ? 6.652 17.446 -35.690 1.00 79.19 192 LEU A CA 1
ATOM 1587 C C . LEU A 1 192 ? 5.494 18.399 -36.019 1.00 79.19 192 LEU A C 1
ATOM 1589 O O . LEU A 1 192 ? 5.272 18.701 -37.189 1.00 79.19 192 LEU A O 1
ATOM 1593 N N . PHE A 1 193 ? 4.788 18.905 -35.005 1.00 79.94 193 PHE A N 1
ATOM 1594 C CA . PHE A 1 193 ? 3.722 19.890 -35.186 1.00 79.94 193 PHE A CA 1
ATOM 1595 C C . PHE A 1 193 ? 4.251 21.204 -35.775 1.00 79.94 193 PHE A C 1
ATOM 1597 O O . PHE A 1 193 ? 3.680 21.727 -36.734 1.00 79.94 193 PHE A O 1
ATOM 1604 N N . PHE A 1 194 ? 5.375 21.708 -35.258 1.00 76.81 194 PHE A N 1
ATOM 1605 C CA . PHE A 1 194 ? 6.014 22.907 -35.795 1.00 76.81 194 PHE A CA 1
ATOM 1606 C C . PHE A 1 194 ? 6.520 22.685 -37.220 1.00 76.81 194 PHE A C 1
ATOM 1608 O O . PHE A 1 194 ? 6.249 23.515 -38.078 1.00 76.81 194 PHE A O 1
ATOM 1615 N N . SER A 1 195 ? 7.180 21.559 -37.510 1.00 74.62 195 SER A N 1
ATOM 1616 C CA . SER A 1 195 ? 7.659 21.230 -38.859 1.00 74.62 195 SER A CA 1
ATOM 1617 C C . SER A 1 195 ? 6.520 21.134 -39.874 1.00 74.62 195 SER A C 1
ATOM 1619 O O . SER A 1 195 ? 6.649 21.647 -40.982 1.00 74.62 195 SER A O 1
ATOM 1621 N N . PHE A 1 196 ? 5.394 20.525 -39.495 1.00 77.44 196 PHE A N 1
ATOM 1622 C CA . PHE A 1 196 ? 4.217 20.415 -40.356 1.00 77.44 196 PHE A CA 1
ATOM 1623 C C . PHE A 1 196 ? 3.578 21.781 -40.632 1.00 77.44 196 PHE A C 1
ATOM 1625 O O . PHE A 1 196 ? 3.278 22.107 -41.778 1.00 77.44 196 PHE A O 1
ATOM 1632 N N . THR A 1 197 ? 3.445 22.615 -39.598 1.00 76.25 197 THR A N 1
ATOM 1633 C CA . THR A 1 197 ? 2.928 23.987 -39.729 1.00 76.25 197 THR A CA 1
ATOM 1634 C C . THR A 1 197 ? 3.840 24.853 -40.608 1.00 76.25 197 THR A C 1
ATOM 1636 O O . THR A 1 197 ? 3.357 25.610 -41.445 1.00 76.25 197 THR A O 1
ATOM 1639 N N . LEU A 1 198 ? 5.162 24.708 -40.479 1.00 76.00 198 LEU A N 1
ATOM 1640 C CA . LEU A 1 198 ? 6.144 25.433 -41.295 1.00 76.00 198 LEU A CA 1
ATOM 1641 C C . LEU A 1 198 ? 6.101 24.999 -42.766 1.00 76.00 198 LEU A C 1
ATOM 1643 O O . LEU A 1 198 ? 6.206 25.837 -43.656 1.00 76.00 198 LEU A O 1
ATOM 1647 N N . PHE A 1 199 ? 5.906 23.703 -43.020 1.00 76.25 199 PHE A N 1
ATOM 1648 C CA . PHE A 1 199 ? 5.752 23.165 -44.370 1.00 76.25 199 PHE A CA 1
ATOM 1649 C C . PHE A 1 199 ? 4.459 23.662 -45.032 1.00 76.25 199 PHE A C 1
ATOM 1651 O O . PHE A 1 199 ? 4.486 24.082 -46.184 1.00 76.25 199 PHE A O 1
ATOM 1658 N N . LEU A 1 200 ? 3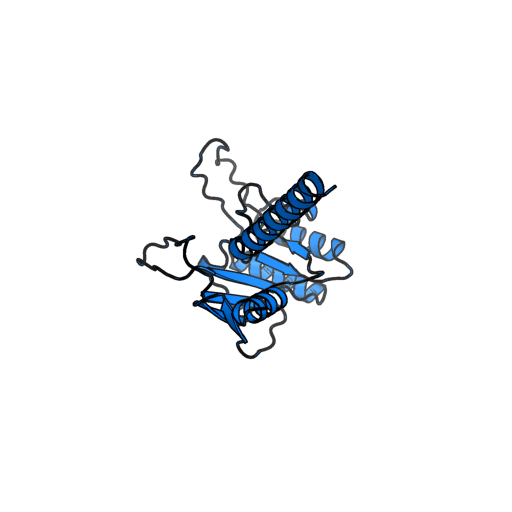.349 23.702 -44.290 1.00 75.25 200 LEU A N 1
ATOM 1659 C CA . LEU A 1 200 ? 2.091 24.291 -44.761 1.00 75.25 200 LEU A CA 1
ATOM 1660 C C . LEU A 1 200 ? 2.201 25.798 -45.041 1.00 75.25 200 LEU A C 1
ATOM 1662 O O . LEU A 1 200 ? 1.593 26.265 -45.992 1.00 75.25 200 LEU A O 1
ATOM 1666 N N . CYS A 1 201 ? 2.987 26.551 -44.267 1.00 67.25 201 CYS A N 1
ATOM 1667 C CA . CYS A 1 201 ? 3.224 27.979 -44.526 1.00 67.25 201 CYS A CA 1
ATOM 1668 C C . CYS A 1 201 ? 4.138 28.262 -45.731 1.00 67.25 201 CYS A C 1
ATOM 1670 O O . CYS A 1 201 ? 4.082 29.356 -46.281 1.00 67.25 201 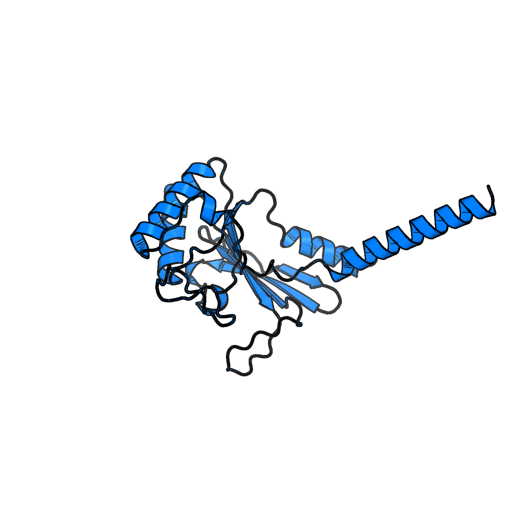CYS A O 1
ATOM 1672 N N . LEU A 1 202 ? 5.029 27.337 -46.100 1.00 65.12 202 LEU A N 1
ATOM 1673 C CA . LEU A 1 202 ? 5.979 27.526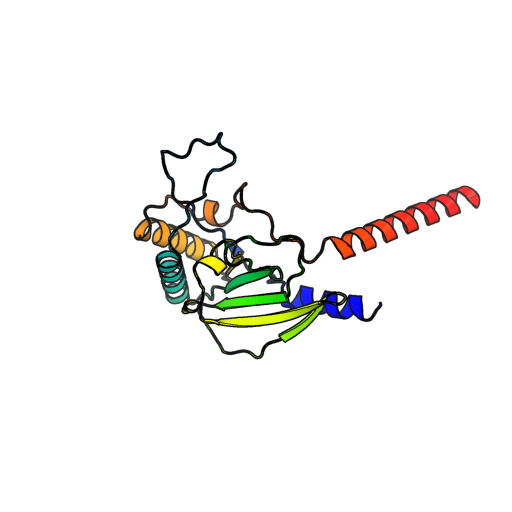 -47.208 1.00 65.12 202 LEU A CA 1
ATOM 1674 C C . LEU A 1 202 ? 5.440 27.050 -48.562 1.00 65.12 202 LEU A C 1
ATOM 1676 O O . LEU A 1 202 ? 5.927 27.501 -49.596 1.00 65.12 202 LEU A O 1
ATOM 1680 N N . TYR A 1 203 ? 4.479 26.126 -48.553 1.00 64.31 203 TYR A N 1
ATOM 1681 C CA . TYR A 1 203 ? 3.937 25.482 -49.754 1.00 64.31 203 TYR A CA 1
ATOM 1682 C C . TYR A 1 203 ? 2.411 25.621 -49.893 1.00 64.31 203 TYR A C 1
ATOM 1684 O O . TYR A 1 203 ? 1.825 24.974 -50.763 1.00 64.31 203 TYR A O 1
ATOM 1692 N N . GLY A 1 204 ? 1.776 26.416 -49.028 1.00 52.41 204 GLY A N 1
ATOM 1693 C CA . GLY A 1 204 ? 0.356 26.775 -49.070 1.00 52.41 204 GLY A CA 1
ATOM 1694 C C . GLY A 1 204 ? 0.119 28.188 -49.576 1.00 52.41 204 GLY A C 1
ATOM 1695 O O . GLY A 1 204 ? 1.058 29.012 -49.497 1.00 52.41 204 GLY A O 1
#

Secondary structure (DSSP, 8-state):
--HHHHHHHHHHHHH--TTPEEE-PPBP--TT--TT-TT---PBPPHHHHHHHHHHHHHHHT--EEEEEEEEPP---SS----TTS-EEEEEEEESS----PPEEEEETTEEEEEEEEEGGG--HHHHTT-EEEE--TTHHHHHHHHHHHHHHHH-----HHHHHSPPTTS-----TTHHHHHHHHHHHHHHHHHHHHHHHHH-

pLDDT: mean 73.52, std 18.0, range [35.81, 95.81]

Radius of gyration: 20.8 Å; Cα contacts (8 Å, |Δi|>4): 278; chains: 1; bounding box: 44×44×69 Å

Sequence (204 aa):
MRYTDKEATRLREAVQLPNYTQIYQPKINNPNNDLNDLDVKVEFINRKDFIKAIKEVSQEFDVPFIIRVRFLGHKNDGKGNVDYGSPLSNITYFETHYHPRKEKKFRDLDYKVKINNSPIEDLTDEQYQGASIFFKSDDKKRVLEALSQKFNQISKVQTSSASLENQPSWYIPSSPIIRVSDIYVFLIKVVLFFSFTLFLCLYG